Protein AF-0000000066059131 (afdb_homodimer)

Sequence (248 aa):
NLLQFEKMIKKMTGKEPVVSYAFYGCYCGSGGQGKPKDATDRCCFVHDCCYGKVTGCDPKMDVYSFSEENGDIVCGGDDPCKKEICECDRAAAICFRDNLNTYNDKKYWAFGAKNCPQEESEACNLLQFEKMIKKMTGKEPVVSYAFYGCYCGSGGQGKPKDATDRCCFVHDCCYGKVTGCDPKMDVYSFSEENGDIVCGGDDPCKKEICECDRAAAICFRDNLNTYNDKKYWAFGAKNCPQEESEAC

InterPro domains:
  IPR001211 Phospholipase A2 [PR00389] (2-12)
  IPR001211 Phospholipase A2 [PR00389] (17-35)
  IPR001211 Phospholipase A2 [PR00389] (36-54)
  IPR001211 Phospholipase A2 [PR00389] (63-77)
  IPR001211 Phospholipase A2 [PR00389] (81-97)
  IPR001211 Phospholipase A2 [PTHR11716] (1-121)
  IPR016090 Phospholipase A2-like, central domain [PF00068] (2-106)
  IPR016090 Phospholipase A2-like, central domain [SM00085] (1-117)
  IPR016090 Phospholipase A2-like, central domain [cd00125] (1-116)
  IPR033112 Phospholipase A2, aspartic acid active site [PS00119] (85-95)
  IPR033113 Phospholipase A2, histidine active site [PS00118] (43-50)
  IPR036444 Phospholipase A2 domain superfamily [G3DSA:1.20.90.10] (1-124)
  IPR036444 Phospholipase A2 domain superfamily [SSF48619] (1-118)

pLDDT: mean 94.13, std 4.21, range [79.69, 98.75]

Foldseek 3Di:
DVVVLQVLLCLLAVDRCCQQFCQFAQQTNPHAFADQDDQLSVLRNQLVVLQVVQPDDHLVPDDFDWDDDPSAIGGDDDDPSRSSSVVSSRSSSNSCNVCVVVRDCVDTGNVDNVNGDRVRGDDD/DVVVLQVLLCLLAVDRCCQQFCQFAQQTNPHAFADQDDQLSVLRNQLVVLQVPQPDDHLVPDDFDWDDDPSAIGGDDDDPSRSSSVVSSRSSSNSCNVCVVVRDCVDTGNVDNVNGDRVRGDDD

Secondary structure (DSSP, 8-state):
-HHHHHHHHHHHH-S-HHHHHTTBTTTSTT---S---SHHHHHHHHHHHHHHH--SS-TTT---EEEEETTEEEEE-S-HHHHHHHHHHHHHHHHHHHTGGG--HHHHBT--GGGS-GGGPPP-/-HHHHHHHHHHHH-S-HHHHHTTBTTTSTT---S---SHHHHHHHHHHHHHHH--SS-TTT---EEEEETTEEEEE-S-HHHHHHHHHHHHHHHHHHHTGGG--HHHHBT--GGGS-GGGPPP-

Solvent-accessible surface area (backbone atoms only — not comparable to full-atom values):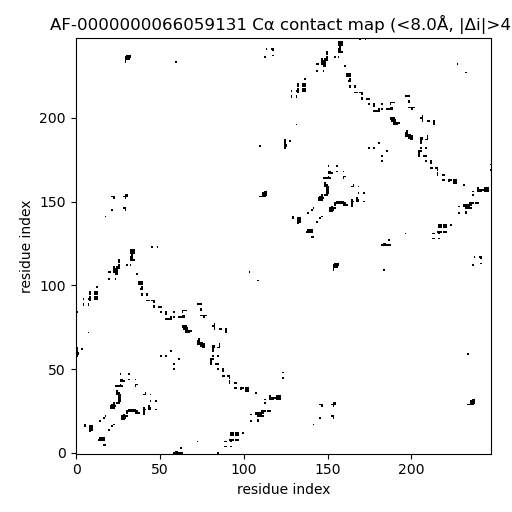 12999 Å² total; per-residue (Å²): 40,61,69,57,42,38,53,46,29,26,71,56,55,70,47,61,42,63,83,65,37,36,28,16,34,21,20,18,55,34,33,57,33,10,54,61,72,48,72,47,18,38,31,29,43,54,32,51,42,45,51,69,67,56,59,97,58,52,62,66,70,43,76,54,45,66,49,78,56,96,91,34,81,41,67,33,78,89,50,66,48,39,30,50,41,38,48,36,42,51,52,31,19,51,44,44,38,76,29,56,88,71,58,51,60,90,72,26,44,70,44,33,38,76,74,22,50,64,91,56,40,70,82,120,42,62,68,58,42,38,53,46,28,26,70,55,55,68,47,60,42,64,81,64,36,36,28,17,35,20,22,18,55,35,34,58,32,10,56,62,70,48,71,50,17,36,32,30,42,54,33,51,42,45,51,67,67,54,61,96,56,52,64,67,70,42,79,55,43,66,47,77,55,97,91,35,81,43,69,34,78,88,49,68,50,40,29,50,41,38,47,34,44,50,50,31,19,50,42,43,38,76,30,57,88,72,59,51,60,89,73,26,44,69,43,33,40,75,76,22,49,63,92,55,40,70,82,120

Organism: Gloydius halys (NCBI:txid8714)

Nearest PDB structures (foldseek):
  1m8s-assembly1_A  TM=9.670E-01  e=1.234E-20  Gloydius halys
  1psj-assembly1_A  TM=9.654E-01  e=9.131E-20  Gloydius halys
  4hg9-assembly2_C  TM=9.871E-01  e=3.264E-19  Gloydius halys
  1vap-assembly2_B  TM=9.818E-01  e=1.317E-18  Agkistrodon piscivorus piscivorus
  1ijl-assembly2_A  TM=9.608E-01  e=3.086E-17  Deinagkistrodon acutus

Radius of gyration: 18.38 Å; Cα contacts (8 Å, |Δi|>4): 453; chains: 2; bounding box: 39×53×48 Å

Structure (mmCIF, N/CA/C/O backbone):
data_AF-0000000066059131-model_v1
#
loop_
_entity.id
_entity.type
_entity.pdbx_description
1 polymer 'Acidic phospholipase A2 BA2'
#
loop_
_atom_site.group_PDB
_atom_site.id
_atom_site.type_symbol
_atom_site.label_atom_id
_atom_site.label_alt_id
_atom_site.label_comp_id
_atom_site.label_asym_id
_atom_site.label_entity_id
_atom_site.label_seq_id
_atom_site.pdbx_PDB_ins_code
_atom_site.Cartn_x
_atom_site.Cartn_y
_atom_site.Cartn_z
_atom_site.occupancy
_atom_site.B_iso_or_equiv
_atom_site.auth_seq_id
_atom_site.auth_comp_id
_atom_site.auth_asym_id
_atom_site.auth_atom_id
_atom_site.pdbx_PDB_model_num
ATOM 1 N N . ASN A 1 1 ? 7.355 9.898 10.016 1 79.81 1 ASN A N 1
ATOM 2 C CA . ASN A 1 1 ? 7.551 8.867 9 1 79.81 1 ASN A CA 1
ATOM 3 C C . ASN A 1 1 ? 6.355 7.922 8.922 1 79.81 1 ASN A C 1
ATOM 5 O O . ASN A 1 1 ? 5.402 8.062 9.688 1 79.81 1 ASN A O 1
ATOM 9 N N . LEU A 1 2 ? 6.441 6.902 8.039 1 80.62 2 LEU A N 1
ATOM 10 C CA . LEU A 1 2 ? 5.312 6.016 7.773 1 80.62 2 LEU A CA 1
ATOM 11 C C . LEU A 1 2 ? 4.961 5.199 9.008 1 80.62 2 LEU A C 1
ATOM 13 O O . LEU A 1 2 ? 3.785 4.961 9.289 1 80.62 2 LEU A O 1
ATOM 17 N N . LEU A 1 3 ? 5.977 4.809 9.828 1 86.12 3 LEU A N 1
ATOM 18 C CA . LEU A 1 3 ? 5.73 4.031 11.039 1 86.12 3 LEU A CA 1
ATOM 19 C C . LEU A 1 3 ? 5.02 4.871 12.094 1 86.12 3 LEU A C 1
ATOM 21 O O . LEU A 1 3 ? 4.117 4.383 12.781 1 86.12 3 LEU A O 1
ATOM 25 N N . GLN A 1 4 ? 5.473 6.062 12.242 1 94.94 4 GLN A N 1
ATOM 26 C CA . GLN A 1 4 ? 4.816 6.953 13.188 1 94.94 4 GLN A CA 1
ATOM 27 C C . GLN A 1 4 ? 3.385 7.262 12.758 1 94.94 4 GLN A C 1
ATOM 29 O O . GLN A 1 4 ? 2.475 7.297 13.586 1 94.94 4 GLN A O 1
ATOM 34 N N . PHE A 1 5 ? 3.201 7.43 11.492 1 96.19 5 PHE A N 1
ATOM 35 C CA . PHE A 1 5 ? 1.859 7.645 10.961 1 96.19 5 PHE A CA 1
ATOM 36 C C . PHE A 1 5 ? 0.965 6.445 11.258 1 96.19 5 PHE A C 1
ATOM 38 O O . PHE A 1 5 ? -0.195 6.613 11.641 1 96.19 5 PHE A O 1
ATOM 45 N N . GLU A 1 6 ? 1.482 5.312 11.117 1 94.56 6 GLU A N 1
ATOM 46 C CA . GLU A 1 6 ? 0.748 4.09 11.438 1 94.56 6 GLU A CA 1
ATOM 47 C C . GLU A 1 6 ? 0.28 4.094 12.891 1 94.56 6 GLU A C 1
ATOM 49 O O . GLU A 1 6 ? -0.863 3.738 13.188 1 94.56 6 GLU A O 1
ATOM 54 N N . LYS A 1 7 ? 1.17 4.441 13.789 1 95.06 7 LYS A N 1
ATOM 55 C CA . LYS A 1 7 ? 0.834 4.5 15.211 1 95.06 7 LYS A CA 1
ATOM 56 C C . LYS A 1 7 ? -0.293 5.496 15.469 1 95.06 7 LYS A C 1
ATOM 58 O O . LYS A 1 7 ? -1.203 5.223 16.25 1 95.06 7 LYS A O 1
ATOM 63 N N . MET A 1 8 ? -0.232 6.602 14.812 1 97.5 8 MET A N 1
ATOM 64 C CA . MET A 1 8 ? -1.26 7.625 14.984 1 97.5 8 MET A CA 1
ATOM 65 C C . MET A 1 8 ? -2.619 7.113 14.523 1 97.5 8 MET A C 1
ATOM 67 O O . MET A 1 8 ? -3.627 7.309 15.203 1 97.5 8 MET A O 1
ATOM 71 N N . ILE A 1 9 ? -2.611 6.508 13.359 1 97.88 9 ILE A N 1
ATOM 72 C CA . ILE A 1 9 ? -3.855 5.984 12.805 1 97.88 9 ILE A CA 1
ATOM 73 C C . ILE A 1 9 ? -4.453 4.957 13.766 1 97.88 9 ILE A C 1
ATOM 75 O O . ILE A 1 9 ? -5.648 4.996 14.062 1 97.88 9 ILE A O 1
ATOM 79 N N . LYS A 1 10 ? -3.617 4.055 14.25 1 96.44 10 LYS A N 1
ATOM 80 C CA . LYS A 1 10 ? -4.094 3.018 15.164 1 96.44 10 LYS A CA 1
ATOM 81 C C . LYS A 1 10 ? -4.672 3.625 16.438 1 96.44 10 LYS A C 1
ATOM 83 O O . LYS A 1 10 ? -5.715 3.184 16.922 1 96.44 10 LYS A O 1
ATOM 88 N N . LYS A 1 11 ? -4.039 4.547 16.938 1 96.31 11 LYS A N 1
ATOM 89 C CA . LYS A 1 11 ? -4.492 5.211 18.156 1 96.31 11 LYS A CA 1
ATOM 90 C C . LYS A 1 11 ? -5.848 5.883 17.938 1 96.31 11 LYS A C 1
ATOM 92 O O . LYS A 1 11 ? -6.734 5.777 18.797 1 96.31 11 LYS A O 1
ATOM 97 N N . MET A 1 12 ? -6.004 6.566 16.828 1 97.5 12 MET A N 1
ATOM 98 C CA . MET A 1 12 ? -7.195 7.383 16.625 1 97.5 12 MET A CA 1
ATOM 99 C C . MET A 1 12 ? -8.367 6.52 16.172 1 97.5 12 MET A C 1
ATOM 101 O O . MET A 1 12 ? -9.523 6.809 16.5 1 97.5 12 MET A O 1
ATOM 105 N N . THR A 1 13 ? -8.094 5.457 15.484 1 97.62 13 THR A N 1
ATOM 106 C CA . THR A 1 13 ? -9.188 4.754 14.812 1 97.62 13 THR A CA 1
ATOM 107 C C . THR A 1 13 ? -9.406 3.379 15.438 1 97.62 13 THR A C 1
ATOM 109 O O . THR A 1 13 ? -10.477 2.781 15.266 1 97.62 13 THR A O 1
ATOM 112 N N . GLY A 1 14 ? -8.32 2.777 16 1 96.06 14 GLY A N 1
ATOM 113 C CA . GLY A 1 14 ? -8.375 1.405 16.484 1 96.06 14 GLY A CA 1
ATOM 114 C C . GLY A 1 14 ? -8.219 0.382 15.375 1 96.06 14 GLY A C 1
ATOM 115 O O . GLY A 1 14 ? -8.219 -0.824 15.625 1 96.06 14 GLY A O 1
ATOM 116 N N . LYS A 1 15 ? -8.078 0.828 14.141 1 95.56 15 LYS A N 1
ATOM 117 C CA . LYS A 1 15 ? -7.93 -0.069 13 1 95.56 15 LYS A CA 1
ATOM 118 C C . LYS A 1 15 ? -6.461 -0.395 12.742 1 95.56 15 LYS A C 1
ATOM 120 O O . LYS A 1 15 ? -5.57 0.343 13.172 1 95.56 15 LYS A O 1
ATOM 125 N N . GLU A 1 16 ? -6.23 -1.577 12.125 1 93.19 16 GLU A N 1
ATOM 126 C CA . GLU A 1 16 ? -4.895 -1.854 11.602 1 93.19 16 GLU A CA 1
ATOM 127 C C . GLU A 1 16 ? -4.609 -1.022 10.352 1 93.19 16 GLU A C 1
ATOM 129 O O . GLU A 1 16 ? -5.203 -1.252 9.297 1 93.19 16 GLU A O 1
ATOM 134 N N . PRO A 1 17 ? -3.654 -0.103 10.406 1 94 17 PRO A N 1
ATOM 135 C CA . PRO A 1 17 ? -3.51 0.918 9.367 1 94 17 PRO A CA 1
ATOM 136 C C . PRO A 1 17 ? -3.15 0.327 8 1 94 17 PRO A C 1
ATOM 138 O O . PRO A 1 17 ? -3.752 0.69 6.992 1 94 17 PRO A O 1
ATOM 141 N N . VAL A 1 18 ? -2.242 -0.559 8.016 1 89.12 18 VAL A N 1
ATOM 142 C CA . VAL A 1 18 ? -1.779 -1.116 6.75 1 89.12 18 VAL A CA 1
ATOM 143 C C . VAL A 1 18 ? -2.918 -1.881 6.078 1 89.12 18 VAL A C 1
ATOM 145 O O . VAL A 1 18 ? -3.225 -1.644 4.906 1 89.12 18 VAL A O 1
ATOM 148 N N . VAL A 1 19 ? -3.586 -2.705 6.801 1 87.19 19 VAL A N 1
ATOM 149 C CA . VAL A 1 19 ? -4.668 -3.521 6.262 1 87.19 19 VAL A CA 1
ATOM 150 C C . VAL A 1 19 ? -5.816 -2.625 5.805 1 87.19 19 VAL A C 1
ATOM 152 O O . VAL A 1 19 ? -6.387 -2.834 4.73 1 87.19 19 VAL A O 1
ATOM 155 N N . SER A 1 20 ? -6.082 -1.632 6.523 1 93.12 20 SER A N 1
ATOM 156 C CA . SER A 1 20 ? -7.301 -0.864 6.301 1 93.12 20 SER A CA 1
ATOM 157 C C . SER A 1 20 ? -7.086 0.226 5.258 1 93.12 20 SER A C 1
ATOM 159 O O . SER A 1 20 ? -8 0.557 4.5 1 93.12 20 SER A O 1
ATOM 161 N N . TYR A 1 21 ? -5.852 0.742 5.184 1 94.19 21 TYR A N 1
ATOM 162 C CA . TYR A 1 21 ? -5.777 2.006 4.461 1 94.19 21 TYR A CA 1
ATOM 163 C C . TYR A 1 21 ? -4.688 1.966 3.398 1 94.19 21 TYR A C 1
ATOM 165 O O . TYR A 1 21 ? -4.645 2.822 2.512 1 94.19 21 TYR A O 1
ATOM 173 N N . ALA A 1 22 ? -3.787 1.038 3.434 1 90.5 22 ALA A N 1
ATOM 174 C CA . ALA A 1 22 ? -2.643 1.045 2.527 1 90.5 22 ALA A CA 1
ATOM 175 C C . ALA A 1 22 ? -3.078 0.761 1.093 1 90.5 22 ALA A C 1
ATOM 177 O O . ALA A 1 22 ? -2.352 1.07 0.144 1 90.5 22 ALA A O 1
ATOM 178 N N . PHE A 1 23 ? -4.223 0.149 0.88 1 89.94 23 PHE A N 1
ATOM 179 C CA . PHE A 1 23 ? -4.703 -0.249 -0.438 1 89.94 23 PHE A CA 1
ATOM 180 C C . PHE A 1 23 ? -6.145 0.194 -0.645 1 89.94 23 PHE A C 1
ATOM 182 O O . PHE A 1 23 ? -6.941 -0.528 -1.249 1 89.94 23 PHE A O 1
ATOM 189 N N . TYR A 1 24 ? -6.445 1.282 -0.117 1 94.31 24 TYR A N 1
ATOM 190 C CA . TYR A 1 24 ? -7.828 1.746 -0.116 1 94.31 24 TYR A CA 1
ATOM 191 C C . TYR A 1 24 ? -8.023 2.869 -1.126 1 94.31 24 TYR A C 1
ATOM 193 O O . TYR A 1 24 ? -7.32 3.881 -1.086 1 94.31 24 TYR A O 1
ATOM 201 N N . GLY A 1 25 ? -8.977 2.721 -2.01 1 95.38 25 GLY A N 1
ATOM 202 C CA . GLY A 1 25 ? -9.367 3.781 -2.926 1 95.38 25 GLY A CA 1
ATOM 203 C C . GLY A 1 25 ? -8.25 4.191 -3.871 1 95.38 25 GLY A C 1
ATOM 204 O O . GLY A 1 25 ? -7.422 3.365 -4.254 1 95.38 25 GLY A O 1
ATOM 205 N N . CYS A 1 26 ? -8.289 5.43 -4.312 1 95.12 26 CYS A N 1
ATOM 206 C CA . CYS A 1 26 ? -7.395 5.945 -5.348 1 95.12 26 CYS A CA 1
ATOM 207 C C . CYS A 1 26 ? -6.23 6.707 -4.73 1 95.12 26 CYS A C 1
ATOM 209 O O . CYS A 1 26 ? -5.195 6.898 -5.375 1 95.12 26 CYS A O 1
ATOM 211 N N . TYR A 1 27 ? -6.441 7.012 -3.475 1 95.19 27 TYR A N 1
ATOM 212 C CA . TYR A 1 27 ? -5.41 7.906 -2.971 1 95.19 27 TYR A CA 1
ATOM 213 C C . TYR A 1 27 ? -4.703 7.301 -1.766 1 95.19 27 TYR A C 1
ATOM 215 O O . TYR A 1 27 ? -3.584 7.699 -1.429 1 95.19 27 TYR A O 1
ATOM 223 N N . CYS A 1 28 ? -5.312 6.434 -1.004 1 95.25 28 CYS A N 1
ATOM 224 C CA . CYS A 1 28 ? -4.637 5.84 0.144 1 95.25 28 CYS A CA 1
ATOM 225 C C . CYS A 1 28 ? -3.5 4.926 -0.303 1 95.25 28 CYS A C 1
ATOM 227 O O . CYS A 1 28 ? -3.555 4.348 -1.389 1 95.25 28 CYS A O 1
ATOM 229 N N . GLY A 1 29 ? -2.479 4.875 0.52 1 89.81 29 GLY A N 1
ATOM 230 C CA . GLY A 1 29 ? -1.319 4.074 0.164 1 89.81 29 GLY A CA 1
ATOM 231 C C . GLY A 1 29 ? -0.463 4.707 -0.916 1 89.81 29 GLY A C 1
ATOM 232 O O . GLY A 1 29 ? -0.089 5.879 -0.811 1 89.81 29 GLY A O 1
ATOM 233 N N . SER A 1 30 ? -0.088 3.922 -1.968 1 85.25 30 SER A N 1
ATOM 234 C CA . SER A 1 30 ? 0.792 4.41 -3.023 1 85.25 30 SER A CA 1
ATOM 235 C C . SER A 1 30 ? -0.006 5.047 -4.156 1 85.25 30 SER A C 1
ATOM 237 O O . SER A 1 30 ? 0.548 5.359 -5.215 1 85.25 30 SER A O 1
ATOM 239 N N . GLY A 1 31 ? -1.283 5.113 -3.916 1 87.31 31 GLY A N 1
ATOM 240 C CA . GLY A 1 31 ? -2.076 5.773 -4.941 1 87.31 31 GLY A CA 1
ATOM 241 C C . GLY A 1 31 ? -1.714 7.234 -5.125 1 87.31 31 GLY A C 1
ATOM 242 O O . GLY A 1 31 ? -0.546 7.609 -5.004 1 87.31 31 GLY A O 1
ATOM 243 N N . GLY A 1 32 ? -2.689 8 -5.551 1 90.56 32 GLY A N 1
ATOM 244 C CA . GLY A 1 32 ? -2.41 9.414 -5.719 1 90.56 32 GLY A CA 1
ATOM 245 C C . GLY A 1 32 ? -2.875 9.961 -7.055 1 90.56 32 GLY A C 1
ATOM 246 O O . GLY A 1 32 ? -2.393 11 -7.512 1 90.56 32 GLY A O 1
ATOM 247 N N . GLN A 1 33 ? -3.785 9.242 -7.602 1 91.56 33 GLN A N 1
ATOM 248 C CA . GLN A 1 33 ? -4.371 9.719 -8.852 1 91.56 33 GLN A CA 1
ATOM 249 C C . GLN A 1 33 ? -5.848 9.344 -8.945 1 91.56 33 GLN A C 1
ATOM 251 O O . GLN A 1 33 ? -6.336 8.531 -8.156 1 91.56 33 GLN A O 1
ATOM 256 N N . GLY A 1 34 ? -6.559 10.023 -9.891 1 94.12 34 GLY A N 1
ATOM 257 C CA . GLY A 1 34 ? -7.996 9.812 -9.992 1 94.12 34 GLY A CA 1
ATOM 258 C C . GLY A 1 34 ? -8.797 10.734 -9.086 1 94.12 34 GLY A C 1
ATOM 259 O O . GLY A 1 34 ? -8.359 11.852 -8.789 1 94.12 34 GLY A O 1
ATOM 260 N N . LYS A 1 35 ? -10.055 10.234 -8.781 1 96.31 35 LYS A N 1
ATOM 261 C CA . LYS A 1 35 ? -10.914 10.953 -7.84 1 96.31 35 LYS A CA 1
ATOM 262 C C . LYS A 1 35 ? -11.086 10.172 -6.547 1 96.31 35 LYS A C 1
ATOM 264 O O . LYS A 1 35 ? -11.266 8.953 -6.574 1 96.31 35 LYS A O 1
ATOM 269 N N . PRO A 1 36 ? -10.961 10.93 -5.445 1 97.38 36 PRO A N 1
ATOM 270 C CA . PRO A 1 36 ? -11.289 10.211 -4.211 1 97.38 36 PRO A CA 1
ATOM 271 C C . PRO A 1 36 ? -12.633 9.5 -4.277 1 97.38 36 PRO A C 1
ATOM 273 O O . PRO A 1 36 ? -13.609 10.062 -4.793 1 97.38 36 PRO A O 1
ATOM 276 N N . LYS A 1 37 ? -12.688 8.375 -3.686 1 97.69 37 LYS A N 1
ATOM 277 C CA . LYS A 1 37 ? -13.852 7.527 -3.934 1 97.69 37 LYS A CA 1
ATOM 278 C C . LYS A 1 37 ? -14.891 7.684 -2.822 1 97.69 37 LYS A C 1
ATOM 280 O O . LYS A 1 37 ? -16.062 7.391 -3.021 1 97.69 37 LYS A O 1
ATOM 285 N N . ASP A 1 38 ? -14.523 8.039 -1.664 1 98.19 38 ASP A N 1
ATOM 286 C CA . ASP A 1 38 ? -15.391 8.328 -0.527 1 98.19 38 ASP A CA 1
ATOM 287 C C . ASP A 1 38 ? -14.688 9.234 0.48 1 98.19 38 ASP A C 1
ATOM 289 O O . ASP A 1 38 ? -13.633 9.805 0.187 1 98.19 38 ASP A O 1
ATOM 293 N N . ALA A 1 39 ? -15.25 9.398 1.627 1 98.5 39 ALA A N 1
ATOM 294 C CA . ALA A 1 39 ? -14.719 10.328 2.613 1 98.5 39 ALA A CA 1
ATOM 295 C C . ALA A 1 39 ? -13.359 9.867 3.125 1 98.5 39 ALA A C 1
ATOM 297 O O . ALA A 1 39 ? -12.461 10.688 3.348 1 98.5 39 ALA A O 1
ATOM 298 N N . THR A 1 40 ? -13.188 8.562 3.312 1 98.5 40 THR A N 1
ATOM 299 C CA . THR A 1 40 ? -11.906 8.008 3.754 1 98.5 40 THR A CA 1
ATOM 300 C C . THR A 1 40 ? -10.828 8.242 2.705 1 98.5 40 THR A C 1
ATOM 302 O O . THR A 1 40 ? -9.727 8.703 3.031 1 98.5 40 THR A O 1
ATOM 305 N N . ASP A 1 41 ? -11.125 7.98 1.477 1 98.12 41 ASP A N 1
ATOM 306 C CA . ASP A 1 41 ? -10.18 8.219 0.385 1 98.12 41 ASP A CA 1
ATOM 307 C C . ASP A 1 41 ? -9.844 9.703 0.269 1 98.12 41 ASP A C 1
ATOM 309 O O . ASP A 1 41 ? -8.711 10.062 -0.075 1 98.12 41 ASP A O 1
ATOM 313 N N . ARG A 1 42 ? -10.805 10.531 0.563 1 98.5 42 ARG A N 1
ATOM 314 C CA . ARG A 1 42 ? -10.555 11.969 0.538 1 98.5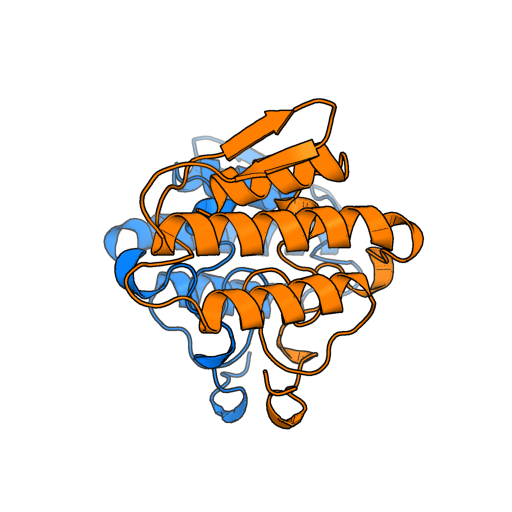 42 ARG A CA 1
ATOM 315 C C . ARG A 1 42 ? -9.57 12.375 1.634 1 98.5 42 ARG A C 1
ATOM 317 O O . ARG A 1 42 ? -8.773 13.289 1.448 1 98.5 42 ARG A O 1
ATOM 324 N N . CYS A 1 43 ? -9.602 11.68 2.799 1 98.69 43 CYS A N 1
ATOM 325 C CA . CYS A 1 43 ? -8.594 11.93 3.826 1 98.69 43 CYS A CA 1
ATOM 326 C C . CYS A 1 43 ? -7.191 11.727 3.273 1 98.69 43 CYS A C 1
ATOM 328 O O . CYS A 1 43 ? -6.289 12.516 3.549 1 98.69 43 CYS A O 1
ATOM 330 N N . CYS A 1 44 ? -7.027 10.688 2.5 1 97.38 44 CYS A N 1
ATOM 331 C CA . CYS A 1 44 ? -5.719 10.391 1.933 1 97.38 44 CYS A CA 1
ATOM 332 C C . CYS A 1 44 ? -5.324 11.43 0.889 1 97.38 44 CYS A C 1
ATOM 334 O O . CYS A 1 44 ? -4.156 11.805 0.794 1 97.38 44 CYS A O 1
ATOM 336 N N . PHE A 1 45 ? -6.32 11.852 0.087 1 97.75 45 PHE A N 1
ATOM 337 C CA . PHE A 1 45 ? -6.051 12.906 -0.88 1 97.75 45 PHE A CA 1
ATOM 338 C C . PHE A 1 45 ? -5.523 14.156 -0.184 1 97.75 45 PHE A C 1
ATOM 340 O O . PHE A 1 45 ? -4.492 14.703 -0.578 1 97.75 45 PHE A O 1
ATOM 347 N N . VAL A 1 46 ? -6.258 14.578 0.776 1 98.44 46 VAL A N 1
ATOM 348 C CA . VAL A 1 46 ? -5.867 15.781 1.505 1 98.44 46 VAL A CA 1
ATOM 349 C C . VAL A 1 46 ? -4.496 15.578 2.145 1 98.44 46 VAL A C 1
ATOM 351 O O . VAL A 1 46 ? -3.672 16.5 2.16 1 98.44 46 VAL A O 1
ATOM 354 N N . HIS A 1 47 ? -4.199 14.383 2.67 1 97.75 47 HIS A N 1
ATOM 355 C CA . HIS A 1 47 ? -2.908 14.055 3.262 1 97.75 47 HIS A CA 1
ATOM 356 C C . HIS A 1 47 ? -1.788 14.164 2.232 1 97.75 47 HIS A C 1
ATOM 358 O O . HIS A 1 47 ? -0.736 14.742 2.512 1 97.75 47 HIS A O 1
ATOM 364 N N . ASP A 1 48 ? -2.07 13.641 1.061 1 95.12 48 ASP A N 1
ATOM 365 C CA . ASP A 1 48 ? -1.102 13.742 -0.027 1 95.12 48 ASP A CA 1
ATOM 366 C C . ASP A 1 48 ? -0.789 15.203 -0.346 1 95.12 48 ASP A C 1
ATOM 368 O O . ASP A 1 48 ? 0.374 15.562 -0.54 1 95.12 48 ASP A O 1
ATOM 372 N N . CYS A 1 49 ? -1.819 16 -0.43 1 97.06 49 CYS A N 1
ATOM 373 C CA . CYS A 1 49 ? -1.636 17.422 -0.711 1 97.06 49 CYS A CA 1
ATOM 374 C C . CYS A 1 49 ? -0.816 18.094 0.384 1 97.06 49 CYS A C 1
ATOM 376 O O . CYS A 1 49 ? 0.037 18.938 0.099 1 97.06 49 CYS A O 1
ATOM 378 N N . CYS A 1 50 ? -1.096 17.734 1.574 1 97.56 50 CYS A N 1
ATOM 379 C CA . CYS A 1 50 ? -0.345 18.266 2.699 1 97.56 50 CYS A CA 1
ATOM 380 C C . CYS A 1 50 ? 1.131 17.906 2.6 1 97.56 50 CYS A C 1
ATOM 382 O O . CYS A 1 50 ? 1.999 18.766 2.742 1 97.56 50 CYS A O 1
ATOM 384 N N . TYR A 1 51 ? 1.429 16.656 2.354 1 95.12 51 TYR A N 1
ATOM 385 C CA . TYR A 1 51 ? 2.805 16.203 2.166 1 95.12 51 TYR A CA 1
ATOM 386 C C . TYR A 1 51 ? 3.475 16.969 1.026 1 95.12 51 TYR A C 1
ATOM 388 O O . TYR A 1 51 ? 4.668 17.266 1.087 1 95.12 51 TYR A O 1
ATOM 396 N N . GLY A 1 52 ? 2.717 17.266 0.019 1 93.44 52 GLY A N 1
ATOM 397 C CA . GLY A 1 52 ? 3.232 17.984 -1.142 1 93.44 52 GLY A CA 1
ATOM 398 C C . GLY A 1 52 ? 3.676 19.391 -0.828 1 93.44 52 GLY A C 1
ATOM 399 O O . GLY A 1 52 ? 4.473 19.984 -1.564 1 93.44 52 GLY A O 1
ATOM 400 N N . LYS A 1 53 ? 3.182 19.922 0.237 1 95.62 53 LYS A N 1
ATOM 401 C CA . LYS A 1 53 ? 3.486 21.312 0.595 1 95.62 53 LYS A CA 1
ATOM 402 C C . LYS A 1 53 ? 4.691 21.375 1.527 1 95.62 53 LYS A C 1
ATOM 404 O O . LYS A 1 53 ? 5.227 22.469 1.772 1 95.62 53 LYS A O 1
ATOM 409 N N . VAL A 1 54 ? 5.016 20.234 2.066 1 94.88 54 VAL A N 1
ATOM 410 C CA . VAL A 1 54 ? 6.152 20.188 2.982 1 94.88 54 VAL A CA 1
ATOM 411 C C . VAL A 1 54 ? 7.449 20.391 2.207 1 94.88 54 VAL A C 1
ATOM 413 O O . VAL A 1 54 ? 7.684 19.75 1.186 1 94.88 54 VAL A O 1
ATOM 416 N N . THR A 1 55 ? 8.211 21.375 2.627 1 92.69 55 THR A N 1
ATOM 417 C CA . THR A 1 55 ? 9.492 21.672 2 1 92.69 55 THR A CA 1
ATOM 418 C C . THR A 1 55 ? 10.625 21.562 3.016 1 92.69 55 THR A C 1
ATOM 420 O O . THR A 1 55 ? 10.43 21.828 4.203 1 92.69 55 THR A O 1
ATOM 423 N N . GLY A 1 56 ? 11.859 21.156 2.59 1 93 56 GLY A N 1
ATOM 424 C CA . GLY A 1 56 ? 13.039 21.188 3.447 1 93 56 GLY A CA 1
ATOM 425 C C . GLY A 1 56 ? 13.297 19.859 4.141 1 93 56 GLY A C 1
ATOM 426 O O . GLY A 1 56 ? 14.32 19.688 4.809 1 93 56 GLY A O 1
ATOM 427 N N . CYS A 1 57 ? 12.352 18.984 4.113 1 93.94 57 CYS A N 1
ATOM 428 C CA . CYS A 1 57 ? 12.484 17.656 4.684 1 93.94 57 CYS A CA 1
ATOM 429 C C . CYS A 1 57 ? 11.672 16.641 3.883 1 93.94 57 CYS A C 1
ATOM 431 O O . CYS A 1 57 ? 10.93 17 2.977 1 93.94 57 CYS A O 1
ATOM 433 N N . ASP A 1 58 ? 11.844 15.359 4.133 1 91.06 58 ASP A N 1
ATOM 434 C CA . ASP A 1 58 ? 11.148 14.273 3.441 1 91.06 58 ASP A CA 1
ATOM 435 C C . ASP A 1 58 ? 9.969 13.758 4.27 1 91.06 58 ASP A C 1
ATOM 437 O O . ASP A 1 58 ? 10.172 13.062 5.27 1 91.06 58 ASP A O 1
ATOM 441 N N . PRO A 1 59 ? 8.805 13.977 3.857 1 92.19 59 PRO A N 1
ATOM 442 C CA . PRO A 1 59 ? 7.652 13.641 4.695 1 92.19 59 PRO A CA 1
ATOM 443 C C . PRO A 1 59 ? 7.453 12.133 4.844 1 92.19 59 PRO A C 1
ATOM 445 O O . PRO A 1 59 ? 6.742 11.688 5.75 1 92.19 59 PRO A O 1
ATOM 448 N N . LYS A 1 60 ? 8.039 11.406 4.043 1 85.56 60 LYS A N 1
ATOM 449 C CA . LYS A 1 60 ? 7.812 9.961 4.098 1 85.56 60 LYS A CA 1
ATOM 450 C C . LYS A 1 60 ? 8.898 9.266 4.914 1 85.56 60 LYS A C 1
ATOM 452 O O . LYS A 1 60 ? 8.719 8.125 5.344 1 85.56 60 LYS A O 1
ATOM 457 N N . MET A 1 61 ? 10 9.953 5.16 1 85.56 61 MET A N 1
ATOM 458 C CA . MET A 1 61 ? 11.133 9.258 5.75 1 85.56 61 MET A CA 1
ATOM 459 C C . MET A 1 61 ? 11.57 9.922 7.051 1 85.56 61 MET A C 1
ATOM 461 O O . MET A 1 61 ? 12.156 9.273 7.918 1 85.56 61 MET A O 1
ATOM 465 N N . ASP A 1 62 ? 11.305 11.18 7.164 1 93.25 62 ASP A N 1
ATOM 466 C CA . ASP A 1 62 ? 11.82 11.906 8.32 1 93.25 62 ASP A CA 1
ATOM 467 C C . ASP A 1 62 ? 11 11.602 9.57 1 93.25 62 ASP A C 1
ATOM 469 O O . ASP A 1 62 ? 9.766 11.516 9.5 1 93.25 62 ASP A O 1
ATOM 473 N N . VAL A 1 63 ? 11.766 11.422 10.656 1 95.31 63 VAL A N 1
ATOM 474 C CA . VAL A 1 63 ? 11.133 11.148 11.938 1 95.31 63 VAL A CA 1
ATOM 475 C C . VAL A 1 63 ? 10.773 12.469 12.625 1 95.31 63 VAL A C 1
ATOM 477 O O . VAL A 1 63 ? 11.562 13.414 12.609 1 95.31 63 VAL A O 1
ATOM 480 N N . TYR A 1 64 ? 9.594 12.562 13.156 1 97 64 TYR A N 1
ATOM 481 C CA . TYR A 1 64 ? 9.156 13.758 13.859 1 97 64 TYR A CA 1
ATOM 482 C C . TYR A 1 64 ? 8.766 13.43 15.297 1 97 64 TYR A C 1
ATOM 484 O O . TYR A 1 64 ? 8.719 12.258 15.68 1 97 64 TYR A O 1
ATOM 492 N N . SER A 1 65 ? 8.609 14.477 16.094 1 96.31 65 SER A N 1
ATOM 493 C CA . SER A 1 65 ? 8.258 14.328 17.5 1 96.31 65 SER A CA 1
ATOM 494 C C . SER A 1 65 ? 6.766 14.555 17.734 1 96.31 65 SER A C 1
ATOM 496 O O . SER A 1 65 ? 6.195 15.523 17.234 1 96.31 65 SER A O 1
ATOM 498 N N . PHE A 1 66 ? 6.195 13.602 18.438 1 97.25 66 PHE A N 1
ATOM 499 C CA . PHE A 1 66 ? 4.809 13.781 18.844 1 97.25 66 PHE A CA 1
ATOM 500 C C . PHE A 1 66 ? 4.543 13.109 20.188 1 97.25 66 PHE A C 1
ATOM 502 O O . PHE A 1 66 ? 5.352 12.297 20.641 1 97.25 66 PHE A O 1
ATOM 509 N N . SER A 1 67 ? 3.488 13.523 20.828 1 96.31 67 SER A N 1
ATOM 510 C CA . SER A 1 67 ? 3.021 12.93 22.078 1 96.31 67 SER A CA 1
ATOM 511 C C . SER A 1 67 ? 1.506 12.75 22.062 1 96.31 67 SER A C 1
ATOM 513 O O . SER A 1 67 ? 0.821 13.25 21.172 1 96.31 67 SER A O 1
ATOM 515 N N . GLU A 1 68 ? 1.125 11.906 22.953 1 94.19 68 GLU A N 1
ATOM 516 C CA . GLU A 1 68 ? -0.302 11.711 23.188 1 94.19 68 GLU A CA 1
ATOM 517 C C . GLU A 1 68 ? -0.744 12.375 24.484 1 94.19 68 GLU A C 1
ATOM 519 O O . GLU A 1 68 ? -0.187 12.102 25.547 1 94.19 68 GLU A O 1
ATOM 524 N N . GLU A 1 69 ? -1.646 13.266 24.391 1 93.94 69 GLU A N 1
ATOM 525 C CA . GLU A 1 69 ? -2.178 13.977 25.547 1 93.94 69 GLU A CA 1
ATOM 526 C C . GLU A 1 69 ? -3.701 13.906 25.594 1 93.94 69 GLU A C 1
ATOM 528 O O . GLU A 1 69 ? -4.379 14.469 24.734 1 93.94 69 GLU A O 1
ATOM 533 N N . ASN A 1 70 ? -4.281 13.258 26.641 1 93.12 70 ASN A N 1
ATOM 534 C CA . ASN A 1 70 ? -5.723 13.133 26.828 1 93.12 70 ASN A CA 1
ATOM 535 C C . ASN A 1 70 ? -6.41 12.578 25.578 1 93.12 70 ASN A C 1
ATOM 537 O O . ASN A 1 70 ? -7.398 13.141 25.109 1 93.12 70 ASN A O 1
ATOM 541 N N . GLY A 1 71 ? -5.832 11.656 24.891 1 90.12 71 GLY A N 1
ATOM 542 C CA . GLY A 1 71 ? -6.418 10.977 23.75 1 90.12 71 GLY A CA 1
ATOM 543 C C . GLY A 1 71 ? -6.164 11.703 22.438 1 90.12 71 GLY A C 1
ATOM 544 O O . GLY A 1 71 ? -6.59 11.242 21.375 1 90.12 71 GLY A O 1
ATOM 545 N N . ASP A 1 72 ? -5.473 12.766 22.625 1 94.38 72 ASP A N 1
ATOM 546 C CA . ASP A 1 72 ? -5.18 13.539 21.422 1 94.38 72 ASP A CA 1
ATOM 547 C C . ASP A 1 72 ? -3.699 13.453 21.047 1 94.38 72 ASP A C 1
ATOM 549 O O . ASP A 1 72 ? -2.861 13.141 21.906 1 94.38 72 ASP A O 1
ATOM 553 N N . ILE A 1 73 ? -3.43 13.664 19.828 1 97.06 73 ILE A N 1
ATOM 554 C CA . ILE A 1 73 ? -2.061 13.719 19.328 1 97.06 73 ILE A CA 1
ATOM 555 C C . ILE A 1 73 ? -1.565 15.164 19.344 1 97.06 73 ILE A C 1
ATOM 557 O O . ILE A 1 73 ? -2.256 16.062 18.859 1 97.06 73 ILE A O 1
ATOM 561 N N . VAL A 1 74 ? -0.371 15.344 19.891 1 97.69 74 VAL A N 1
ATOM 562 C CA . VAL A 1 74 ? 0.241 16.672 19.906 1 97.69 74 VAL A CA 1
ATOM 563 C C . VAL A 1 74 ? 1.6 16.609 19.203 1 97.69 74 VAL A C 1
ATOM 565 O O . VAL A 1 74 ? 2.471 15.828 19.594 1 97.69 74 VAL A O 1
ATOM 568 N N . CYS A 1 75 ? 1.705 17.391 18.172 1 97.69 75 CYS A N 1
ATOM 569 C CA . CYS A 1 75 ? 2.979 17.453 17.469 1 97.69 75 CYS A CA 1
ATOM 570 C C . CYS A 1 75 ? 3.949 18.391 18.188 1 97.69 75 CYS A C 1
ATOM 572 O O . CYS A 1 75 ? 3.566 19.484 18.625 1 97.69 75 CYS A O 1
ATOM 574 N N . GLY A 1 76 ? 5.191 17.891 18.297 1 95.31 76 GLY A N 1
ATOM 575 C CA . GLY A 1 76 ? 6.199 18.641 19.016 1 95.31 76 GLY A CA 1
ATOM 576 C C . GLY A 1 76 ? 7.492 18.812 18.25 1 95.31 76 GLY A C 1
ATOM 577 O O . GLY A 1 76 ? 7.512 18.656 17.016 1 95.31 76 GLY A O 1
ATOM 578 N N . GLY A 1 77 ? 8.492 19.234 19.016 1 94.25 77 GLY A N 1
ATOM 579 C CA . GLY A 1 77 ? 9.812 19.406 18.438 1 94.25 77 GLY A CA 1
ATOM 580 C C . GLY A 1 77 ? 10.047 20.812 17.922 1 94.25 77 GLY A C 1
ATOM 581 O O . GLY A 1 77 ? 9.109 21.609 17.812 1 94.25 77 GLY A O 1
ATOM 582 N N . ASP A 1 78 ? 11.422 21.125 17.547 1 94.81 78 ASP A N 1
ATOM 583 C CA . ASP A 1 78 ? 11.82 22.469 17.188 1 94.81 78 ASP A CA 1
ATOM 584 C C . ASP A 1 78 ? 12.07 22.594 15.68 1 94.81 78 ASP A C 1
ATOM 586 O O . ASP A 1 78 ? 12.328 23.688 15.172 1 94.81 78 ASP A O 1
ATOM 590 N N . ASP A 1 79 ? 11.977 21.5 14.953 1 96.5 79 ASP A N 1
ATOM 591 C CA . ASP A 1 79 ? 12.156 21.531 13.508 1 96.5 79 ASP A CA 1
ATOM 592 C C . ASP A 1 79 ? 10.828 21.781 12.797 1 96.5 79 ASP A C 1
ATOM 594 O O . ASP A 1 79 ? 9.938 20.938 12.805 1 96.5 79 ASP A O 1
ATOM 598 N N . PRO A 1 80 ? 10.727 22.953 12.195 1 95.75 80 PRO A N 1
ATOM 599 C CA . PRO A 1 80 ? 9.43 23.312 11.633 1 95.75 80 PRO A CA 1
ATOM 600 C C . PRO A 1 80 ? 8.984 22.375 10.516 1 95.75 80 PRO A C 1
ATOM 602 O O . PRO A 1 80 ? 7.793 22.094 10.367 1 95.75 80 PRO A O 1
ATOM 605 N N . CYS A 1 81 ? 9.906 21.969 9.75 1 96.69 81 CYS A N 1
ATOM 606 C CA . CYS A 1 81 ? 9.547 21.062 8.664 1 96.69 81 CYS A CA 1
ATOM 607 C C . CYS A 1 81 ? 9.023 19.734 9.203 1 96.69 81 CYS A C 1
ATOM 609 O O . CYS A 1 81 ? 8 19.234 8.734 1 96.69 81 CYS A O 1
ATOM 611 N N . LYS A 1 82 ? 9.68 19.172 10.164 1 97 82 LYS A N 1
ATOM 612 C CA . LYS A 1 82 ? 9.258 17.906 10.758 1 97 82 LYS A CA 1
ATOM 613 C C . LYS A 1 82 ? 7.926 18.062 11.492 1 97 82 LYS A C 1
ATOM 615 O O . LYS A 1 82 ? 7.09 17.156 11.469 1 97 82 LYS A O 1
ATOM 620 N N . LYS A 1 83 ? 7.809 19.156 12.102 1 97.31 83 LYS A N 1
ATOM 621 C CA . LYS A 1 83 ? 6.531 19.422 12.766 1 97.31 83 LYS A CA 1
ATOM 622 C C . LYS A 1 83 ? 5.391 19.484 11.75 1 97.31 83 LYS A C 1
ATOM 624 O O . LYS A 1 83 ? 4.273 19.047 12.047 1 97.31 83 LYS A O 1
ATOM 629 N N . GLU A 1 84 ? 5.645 20.031 10.586 1 97.56 84 GLU A N 1
ATOM 630 C CA . GLU A 1 84 ? 4.633 20.078 9.531 1 97.56 84 GLU A CA 1
ATOM 631 C C . GLU A 1 84 ? 4.238 18.672 9.078 1 97.56 84 GLU A C 1
ATOM 633 O O . GLU A 1 84 ? 3.061 18.406 8.844 1 97.56 84 GLU A O 1
ATOM 638 N N . ILE A 1 85 ? 5.211 17.797 8.961 1 97.81 85 ILE A N 1
ATOM 639 C CA . ILE A 1 85 ? 4.914 16.406 8.625 1 97.81 85 ILE A CA 1
ATOM 640 C C . ILE A 1 85 ? 3.982 15.82 9.68 1 97.81 85 ILE A C 1
ATOM 642 O O . ILE A 1 85 ? 2.979 15.188 9.344 1 97.81 85 ILE A O 1
ATOM 646 N N . CYS A 1 86 ? 4.355 16.016 10.93 1 98.12 86 CYS A N 1
ATOM 647 C CA . CYS A 1 86 ? 3.561 15.523 12.047 1 98.12 86 CYS A CA 1
ATOM 648 C C . CYS A 1 86 ? 2.125 16.031 11.961 1 98.12 86 CYS A C 1
ATOM 650 O O . CYS A 1 86 ? 1.181 15.258 12.156 1 98.12 86 CYS A O 1
ATOM 652 N N . GLU A 1 87 ? 1.975 17.281 11.656 1 98.12 87 GLU A N 1
ATOM 653 C CA . GLU A 1 87 ? 0.64 17.859 11.586 1 98.12 87 GLU A CA 1
ATOM 654 C C . GLU A 1 87 ? -0.163 17.281 10.43 1 98.12 87 GLU A C 1
ATOM 656 O O . GLU A 1 87 ? -1.378 17.094 10.539 1 98.12 87 GLU A O 1
ATOM 661 N N . CYS A 1 88 ? 0.464 17 9.312 1 98.25 88 CYS A N 1
ATOM 662 C CA . CYS A 1 88 ? -0.209 16.328 8.211 1 98.25 88 CYS A CA 1
ATOM 663 C C . CYS A 1 88 ? -0.728 14.961 8.633 1 98.25 88 CYS A C 1
ATOM 665 O O . CYS A 1 88 ? -1.882 14.617 8.367 1 98.25 88 CYS A O 1
ATOM 667 N N . ASP A 1 89 ? 0.125 14.219 9.32 1 98.06 89 ASP A N 1
ATOM 668 C CA . ASP A 1 89 ? -0.228 12.875 9.758 1 98.06 89 ASP A CA 1
ATOM 669 C C . ASP A 1 89 ? -1.325 12.906 10.82 1 98.06 89 ASP A C 1
ATOM 671 O O . ASP A 1 89 ? -2.262 12.109 10.781 1 98.06 89 ASP A O 1
ATOM 675 N N . ARG A 1 90 ? -1.192 13.82 11.758 1 98.5 90 ARG A N 1
ATOM 676 C CA . ARG A 1 90 ? -2.215 13.992 12.781 1 98.5 90 ARG A CA 1
ATOM 677 C C . ARG A 1 90 ? -3.574 14.289 12.156 1 98.5 90 ARG A C 1
ATOM 679 O O . ARG A 1 90 ? -4.582 13.68 12.531 1 98.5 90 ARG A O 1
ATOM 686 N N . ALA A 1 91 ? -3.574 15.195 11.25 1 98.31 91 ALA A N 1
ATOM 687 C CA . ALA A 1 91 ? -4.824 15.578 10.602 1 98.31 91 ALA A CA 1
ATOM 688 C C . ALA A 1 91 ? -5.441 14.391 9.867 1 98.31 91 ALA A C 1
ATOM 690 O O . ALA A 1 91 ? -6.66 14.195 9.906 1 98.31 91 ALA A O 1
ATOM 691 N N . ALA A 1 92 ? -4.633 13.688 9.148 1 98.5 92 ALA A N 1
ATOM 692 C CA . ALA A 1 92 ? -5.133 12.516 8.43 1 98.5 92 ALA A CA 1
ATOM 693 C C . ALA A 1 92 ? -5.691 11.477 9.391 1 98.5 92 ALA A C 1
ATOM 695 O O . ALA A 1 92 ? -6.754 10.898 9.148 1 98.5 92 ALA A O 1
ATOM 696 N N . ALA A 1 93 ? -5 11.203 10.5 1 98.44 93 ALA A N 1
ATOM 697 C CA . ALA A 1 93 ? -5.465 10.227 11.484 1 98.44 93 ALA A CA 1
ATOM 698 C C . ALA A 1 93 ? -6.816 10.633 12.062 1 98.44 93 ALA A C 1
ATOM 700 O O . ALA A 1 93 ? -7.707 9.797 12.227 1 98.44 93 ALA A O 1
ATOM 701 N N . ILE A 1 94 ? -6.961 11.875 12.383 1 98.5 94 ILE A N 1
ATOM 702 C CA . ILE A 1 94 ? -8.227 12.391 12.891 1 98.5 94 ILE A CA 1
ATOM 703 C C . ILE A 1 94 ? -9.305 12.25 11.828 1 98.5 94 ILE A C 1
ATOM 705 O O . ILE A 1 94 ? -10.438 11.859 12.125 1 98.5 94 ILE A O 1
ATOM 709 N N . CYS A 1 95 ? -8.961 12.562 10.633 1 98.75 95 CYS A N 1
ATOM 710 C CA . CYS A 1 95 ? -9.898 12.43 9.523 1 98.75 95 CYS A CA 1
ATOM 711 C C . CYS A 1 95 ? -10.383 10.992 9.398 1 98.75 95 CYS A C 1
ATOM 713 O O . CYS A 1 95 ? -11.578 10.75 9.211 1 98.75 95 CYS A O 1
ATOM 715 N N . PHE A 1 96 ? -9.469 10.031 9.461 1 98.62 96 PHE A N 1
ATOM 716 C CA . PHE A 1 96 ? -9.852 8.625 9.422 1 98.62 96 PHE A CA 1
ATOM 717 C C . PHE A 1 96 ? -10.828 8.297 10.547 1 98.62 96 PHE A C 1
ATOM 719 O O . PHE A 1 96 ? -11.844 7.637 10.32 1 98.62 96 PHE A O 1
ATOM 726 N N . ARG A 1 97 ? -10.492 8.766 11.734 1 98.31 97 ARG A N 1
ATOM 727 C CA . ARG A 1 97 ? -11.359 8.531 12.883 1 98.31 97 ARG A CA 1
ATOM 728 C C . ARG A 1 97 ? -12.766 9.078 12.633 1 98.31 97 ARG A C 1
ATOM 730 O O . ARG A 1 97 ? -13.758 8.398 12.891 1 98.31 97 ARG A O 1
ATOM 737 N N . ASP A 1 98 ? -12.836 10.227 12.102 1 98.5 98 ASP A N 1
ATOM 738 C CA . ASP A 1 98 ? -14.102 10.922 11.93 1 98.5 98 ASP A CA 1
ATOM 739 C C . ASP A 1 98 ? -14.922 10.289 10.805 1 98.5 98 ASP A C 1
ATOM 741 O O . ASP A 1 98 ? -16.109 10.578 10.664 1 98.5 98 ASP A O 1
ATOM 745 N N . ASN A 1 99 ? -14.344 9.469 9.977 1 98.38 99 ASN A N 1
ATOM 746 C CA . ASN A 1 99 ? -15.055 8.883 8.852 1 98.38 99 ASN A CA 1
ATOM 747 C C . ASN A 1 99 ? -15.117 7.359 8.961 1 98.38 99 ASN A C 1
ATOM 749 O O . ASN A 1 99 ? -15.242 6.664 7.949 1 98.38 99 ASN A O 1
ATOM 753 N N . LEU A 1 100 ? -14.984 6.836 10.141 1 97.94 100 LEU A N 1
ATOM 754 C CA . LEU A 1 100 ? -15.07 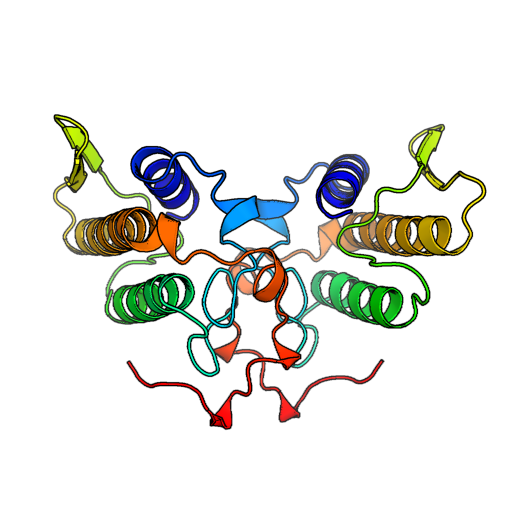5.402 10.391 1 97.94 100 LEU A CA 1
ATOM 755 C C . LEU A 1 100 ? -16.406 4.852 9.914 1 97.94 100 LEU A C 1
ATOM 757 O O . LEU A 1 100 ? -16.484 3.736 9.391 1 97.94 100 LEU A O 1
ATOM 761 N N . ASN A 1 101 ? -17.422 5.645 10 1 96.56 101 ASN A N 1
ATOM 762 C CA . ASN A 1 101 ? -18.781 5.172 9.734 1 96.56 101 ASN A CA 1
ATOM 763 C C . ASN A 1 101 ? -19.047 5.059 8.234 1 96.56 101 ASN A C 1
ATOM 765 O O . ASN A 1 101 ? -20.016 4.406 7.82 1 96.56 101 ASN A O 1
ATOM 769 N N . THR A 1 102 ? -18.266 5.676 7.414 1 95.19 102 THR A N 1
ATOM 770 C CA . THR A 1 102 ? -18.484 5.645 5.973 1 95.19 102 THR A CA 1
ATOM 771 C C . THR A 1 102 ? -17.438 4.754 5.289 1 95.19 102 THR A C 1
ATOM 773 O O . THR A 1 102 ? -17.484 4.578 4.07 1 95.19 102 THR A O 1
ATOM 776 N N . TYR A 1 103 ? -16.453 4.25 6.086 1 95.88 103 TYR A N 1
ATOM 777 C CA . TYR A 1 103 ? -15.438 3.334 5.578 1 95.88 103 TYR A CA 1
ATOM 778 C C . TYR A 1 103 ? -16.078 2.105 4.945 1 95.88 103 TYR A C 1
ATOM 780 O O . TYR A 1 103 ? -16.906 1.429 5.574 1 95.88 103 TYR A O 1
ATOM 788 N N . ASN A 1 104 ? -15.719 1.843 3.633 1 95.44 104 ASN A N 1
ATOM 789 C CA . ASN A 1 104 ? -16.297 0.745 2.867 1 95.44 104 ASN A CA 1
ATOM 790 C C . ASN A 1 104 ? -15.227 -0.181 2.309 1 95.44 104 ASN A C 1
ATOM 792 O O . ASN A 1 104 ? -14.836 -0.056 1.146 1 95.44 104 ASN A O 1
ATOM 796 N N . ASP A 1 105 ? -14.875 -1.134 3.068 1 90.38 105 ASP A N 1
ATOM 797 C CA . ASP A 1 105 ? -13.789 -2.021 2.662 1 90.38 105 ASP A CA 1
ATOM 798 C C . ASP A 1 105 ? -14.234 -2.961 1.544 1 90.38 105 ASP A C 1
ATOM 800 O O . ASP A 1 105 ? -13.43 -3.357 0.699 1 90.38 105 ASP A O 1
ATOM 804 N N . LYS A 1 106 ? -15.531 -3.361 1.533 1 89.56 106 LYS A N 1
ATOM 805 C CA . LYS A 1 106 ? -16.031 -4.258 0.492 1 89.56 106 LYS A CA 1
ATOM 806 C C . LYS A 1 106 ? -15.859 -3.639 -0.893 1 89.56 106 LYS A C 1
ATOM 808 O O . LYS A 1 106 ? -15.508 -4.332 -1.849 1 89.56 106 LYS A O 1
ATOM 813 N N . LYS A 1 107 ? -15.938 -2.346 -0.901 1 93.31 107 LYS A N 1
ATOM 814 C CA . LYS A 1 107 ? -15.953 -1.677 -2.199 1 93.31 107 LYS A CA 1
ATOM 815 C C . LYS A 1 107 ? -14.578 -1.12 -2.549 1 93.31 107 LYS A C 1
ATOM 817 O O . LYS A 1 107 ? -14.172 -1.143 -3.711 1 93.31 107 LYS A O 1
ATOM 822 N N . TYR A 1 108 ? -13.844 -0.596 -1.628 1 95 108 TYR A N 1
ATOM 823 C CA . TYR A 1 108 ? -12.703 0.228 -2.006 1 95 108 TYR A CA 1
ATOM 824 C C . TYR A 1 108 ? -11.406 -0.358 -1.464 1 95 108 TYR A C 1
ATOM 826 O O . TYR A 1 108 ? -10.328 0.204 -1.674 1 95 108 TYR A O 1
ATOM 834 N N . TRP A 1 109 ? -11.445 -1.446 -0.714 1 90.06 109 TRP A N 1
ATOM 835 C CA . TRP A 1 109 ? -10.219 -2.16 -0.363 1 90.06 109 TRP A CA 1
ATOM 836 C C . TRP A 1 109 ? -9.617 -2.846 -1.584 1 90.06 109 TRP A C 1
ATOM 838 O O . TRP A 1 109 ? -10.344 -3.453 -2.381 1 90.06 109 TRP A O 1
ATOM 848 N N . ALA A 1 110 ? -8.305 -2.779 -1.767 1 85.75 110 ALA A N 1
ATOM 849 C CA . ALA A 1 110 ? -7.598 -3.34 -2.916 1 85.75 110 ALA A CA 1
ATOM 850 C C . ALA A 1 110 ? -8.219 -2.859 -4.227 1 85.75 110 ALA A C 1
ATOM 852 O O . ALA A 1 110 ? -8.484 -3.662 -5.121 1 85.75 110 ALA A O 1
ATOM 853 N N . PHE A 1 111 ? -8.594 -1.613 -4.336 1 87.75 111 PHE A N 1
ATOM 854 C CA . PHE A 1 111 ? -9.352 -0.985 -5.406 1 87.75 111 PHE A CA 1
ATOM 855 C C . PHE A 1 111 ? -8.57 -1.012 -6.715 1 87.75 111 PHE A C 1
ATOM 857 O O . PHE A 1 111 ? -9.148 -1.222 -7.785 1 87.75 111 PHE A O 1
ATOM 864 N N . GLY A 1 112 ? -7.203 -0.907 -6.691 1 82.94 112 GLY A N 1
ATOM 865 C CA . GLY A 1 112 ? -6.336 -1.017 -7.852 1 82.94 112 GLY A CA 1
ATOM 866 C C . GLY A 1 112 ? -6.184 0.289 -8.609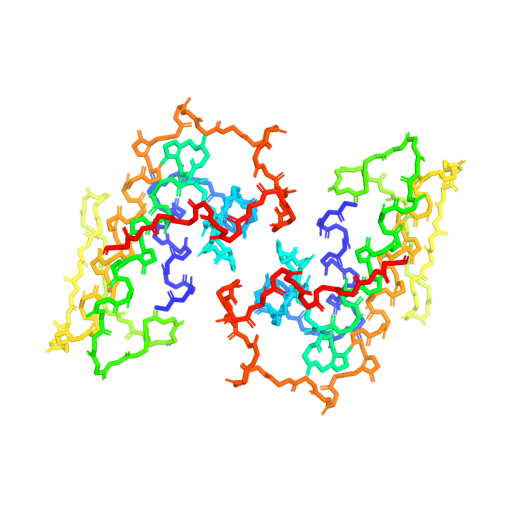 1 82.94 112 GLY A C 1
ATOM 867 O O . GLY A 1 112 ? -7.164 1.006 -8.82 1 82.94 112 GLY A O 1
ATOM 868 N N . ALA A 1 113 ? -5.043 0.548 -9.031 1 87.25 113 ALA A N 1
ATOM 869 C CA . ALA A 1 113 ? -4.703 1.793 -9.719 1 87.25 113 ALA A CA 1
ATOM 870 C C . ALA A 1 113 ? -5.422 1.899 -11.055 1 87.25 113 ALA A C 1
ATOM 872 O O . ALA A 1 113 ? -5.707 3.002 -11.531 1 87.25 113 ALA A O 1
ATOM 873 N N . LYS A 1 114 ? -5.785 0.763 -11.648 1 83.88 114 LYS A N 1
ATOM 874 C CA . LYS A 1 114 ? -6.453 0.768 -12.945 1 83.88 114 LYS A CA 1
ATOM 875 C C . LYS A 1 114 ? -7.812 1.454 -12.867 1 83.88 114 LYS A C 1
ATOM 877 O O . LYS A 1 114 ? -8.328 1.941 -13.875 1 83.88 114 LYS A O 1
ATOM 882 N N . ASN A 1 115 ? -8.406 1.467 -11.75 1 90.56 115 ASN A N 1
ATOM 883 C CA . ASN A 1 115 ? -9.711 2.076 -11.539 1 90.56 115 ASN A CA 1
ATOM 884 C C . ASN A 1 115 ? -9.586 3.555 -11.18 1 90.56 115 ASN A C 1
ATOM 886 O O . ASN A 1 115 ? -10.586 4.207 -10.867 1 90.56 115 ASN A O 1
ATOM 890 N N . CYS A 1 116 ? -8.438 4.094 -11.188 1 93.12 116 CYS A N 1
ATOM 891 C CA . CYS A 1 116 ? -8.125 5.469 -10.82 1 93.12 116 CYS A CA 1
ATOM 892 C C . CYS A 1 116 ? -7.461 6.207 -11.977 1 93.12 116 CYS A C 1
ATOM 894 O O . CYS A 1 116 ? -6.273 6.523 -11.914 1 93.12 116 CYS A O 1
ATOM 896 N N . PRO A 1 117 ? -8.25 6.578 -12.984 1 89.25 117 PRO A N 1
ATOM 897 C CA . PRO A 1 117 ? -7.656 7.211 -14.164 1 89.25 117 PRO A CA 1
ATOM 898 C C . PRO A 1 117 ? -6.953 8.531 -13.844 1 89.25 117 PRO A C 1
ATOM 900 O O . PRO A 1 117 ? -7.504 9.367 -13.125 1 89.25 117 PRO A O 1
ATOM 903 N N . GLN A 1 118 ? -5.762 8.68 -14.406 1 87 118 GLN A N 1
ATOM 904 C CA . GLN A 1 118 ? -4.938 9.852 -14.141 1 87 118 GLN A CA 1
ATOM 905 C C . GLN A 1 118 ? -5.621 11.125 -14.641 1 87 118 GLN A C 1
ATOM 907 O O . GLN A 1 118 ? -5.504 12.188 -14.016 1 87 118 GLN A O 1
ATOM 912 N N . GLU A 1 119 ? -6.332 11.008 -15.719 1 87.69 119 GLU A N 1
ATOM 913 C CA . GLU A 1 119 ? -6.965 12.164 -16.359 1 87.69 119 GLU A CA 1
ATOM 914 C C . GLU A 1 119 ? -8.008 12.797 -15.43 1 87.69 119 GLU A C 1
ATOM 916 O O . GLU A 1 119 ? -8.391 13.953 -15.617 1 87.69 119 GLU A O 1
ATOM 921 N N . GLU A 1 120 ? -8.492 12.086 -14.422 1 91.06 120 GLU A N 1
ATOM 922 C CA . GLU A 1 120 ? -9.539 12.578 -13.523 1 91.06 120 GLU A CA 1
ATOM 923 C C . GLU A 1 120 ? -8.938 13.102 -12.219 1 91.06 120 GLU A C 1
ATOM 925 O O . GLU A 1 120 ? -9.672 13.477 -11.305 1 91.06 120 GLU A O 1
ATOM 930 N N . SER A 1 121 ? -7.66 13.125 -12.172 1 91.94 121 SER A N 1
ATOM 931 C CA . SER A 1 121 ? -6.996 13.461 -10.914 1 91.94 121 SER A CA 1
ATOM 932 C C . SER A 1 121 ? -7.348 14.875 -10.469 1 91.94 121 SER A C 1
ATOM 934 O O . SER A 1 121 ? -7.414 15.789 -11.281 1 91.94 121 SER A O 1
ATOM 936 N N . GLU A 1 122 ? -7.617 14.977 -9.211 1 90.56 122 GLU A N 1
ATOM 937 C CA . GLU A 1 122 ? -7.867 16.266 -8.586 1 90.56 122 GLU A CA 1
ATOM 938 C C . GLU A 1 122 ? -6.559 16.969 -8.219 1 90.56 122 GLU A C 1
ATOM 940 O O . GLU A 1 122 ? -5.602 16.312 -7.797 1 90.56 122 GLU A O 1
ATOM 945 N N . ALA A 1 123 ? -6.574 18.328 -8.391 1 91.12 123 ALA A N 1
ATOM 946 C CA . ALA A 1 123 ? -5.375 19.078 -8.039 1 91.12 123 ALA A CA 1
ATOM 947 C C . ALA A 1 123 ? -5.395 19.484 -6.566 1 91.12 123 ALA A C 1
ATOM 949 O O . ALA A 1 123 ? -6.461 19.734 -6 1 91.12 123 ALA A O 1
ATOM 950 N N . CYS A 1 124 ? -4.191 19.5 -6.102 1 93.31 124 CYS A N 1
ATOM 951 C CA . CYS A 1 124 ? -4.031 20.047 -4.758 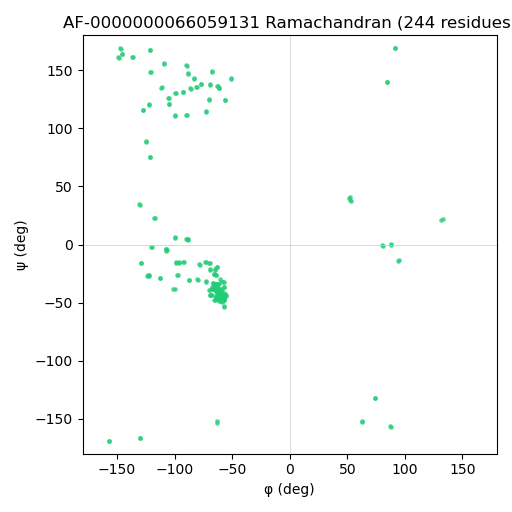1 93.31 124 CYS A CA 1
ATOM 952 C C . CYS A 1 124 ? -4.094 21.578 -4.785 1 93.31 124 CYS A C 1
ATOM 954 O O . CYS A 1 124 ? -3.656 22.203 -5.754 1 93.31 124 CYS A O 1
ATOM 956 N N . ASN B 1 1 ? -4.742 -15.391 0.331 1 79.69 1 ASN B N 1
ATOM 957 C CA . ASN B 1 1 ? -5.098 -14.016 0.648 1 79.69 1 ASN B CA 1
ATOM 958 C C . ASN B 1 1 ? -3.855 -13.164 0.924 1 79.69 1 ASN B C 1
ATOM 960 O O . ASN B 1 1 ? -2.736 -13.68 0.917 1 79.69 1 ASN B O 1
ATOM 964 N N . LEU B 1 2 ? -4.07 -11.867 1.224 1 80.69 2 LEU B N 1
ATOM 965 C CA . LEU B 1 2 ? -2.969 -10.93 1.368 1 80.69 2 LEU B CA 1
ATOM 966 C C . LEU B 1 2 ? -2.104 -11.281 2.574 1 80.69 2 LEU B C 1
ATOM 968 O O . LEU B 1 2 ? -0.879 -11.156 2.523 1 80.69 2 LEU B O 1
ATOM 972 N N . LEU B 1 3 ? -2.711 -11.805 3.672 1 86 3 LEU B N 1
ATOM 973 C CA . LEU B 1 3 ? -1.959 -12.18 4.863 1 86 3 LEU B CA 1
ATOM 974 C C . LEU B 1 3 ? -1.079 -13.398 4.594 1 86 3 LEU B C 1
ATOM 976 O O . LEU B 1 3 ? 0.062 -13.461 5.059 1 86 3 LEU B O 1
ATOM 980 N N . GLN B 1 4 ? -1.641 -14.336 3.924 1 94.94 4 GLN B N 1
ATOM 981 C CA . GLN B 1 4 ? -0.855 -15.516 3.572 1 94.94 4 GLN B CA 1
ATOM 982 C C . GLN B 1 4 ? 0.282 -15.156 2.621 1 94.94 4 GLN B C 1
ATOM 984 O O . GLN B 1 4 ? 1.399 -15.656 2.764 1 94.94 4 GLN B O 1
ATOM 989 N N . PHE B 1 5 ? 0.009 -14.281 1.711 1 96.19 5 PHE B N 1
ATOM 990 C CA . PHE B 1 5 ? 1.048 -13.805 0.808 1 96.19 5 PHE B CA 1
ATOM 991 C C . PHE B 1 5 ? 2.17 -13.125 1.585 1 96.19 5 PHE B C 1
ATOM 993 O O . PHE B 1 5 ? 3.35 -13.336 1.293 1 96.19 5 PHE B O 1
ATOM 1000 N N . GLU B 1 6 ? 1.824 -12.383 2.533 1 94.56 6 GLU B N 1
ATOM 1001 C CA . GLU B 1 6 ? 2.807 -11.734 3.395 1 94.56 6 GLU B CA 1
ATOM 1002 C C . GLU B 1 6 ? 3.723 -12.75 4.059 1 94.56 6 GLU B C 1
ATOM 1004 O O . GL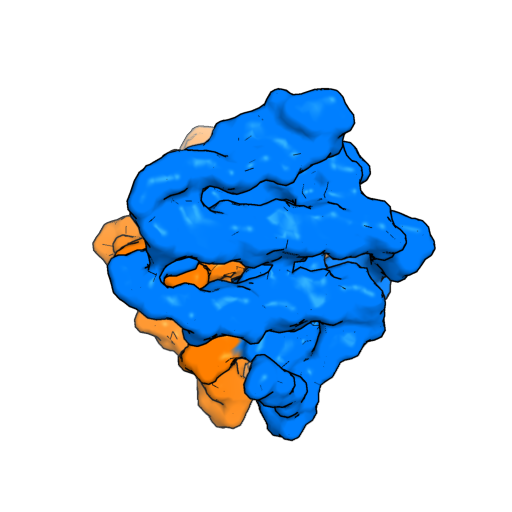U B 1 6 ? 4.938 -12.562 4.121 1 94.56 6 GLU B O 1
ATOM 1009 N N . LYS B 1 7 ? 3.139 -13.789 4.605 1 95.12 7 LYS B N 1
ATOM 1010 C CA . LYS B 1 7 ? 3.912 -14.836 5.258 1 95.12 7 LYS B CA 1
ATOM 1011 C C . LYS B 1 7 ? 4.887 -15.484 4.281 1 95.12 7 LYS B C 1
ATOM 1013 O O . LYS B 1 7 ? 6.039 -15.758 4.633 1 95.12 7 LYS B O 1
ATOM 1018 N N . MET B 1 8 ? 4.441 -15.719 3.104 1 97.5 8 MET B N 1
ATOM 1019 C CA . MET B 1 8 ? 5.297 -16.344 2.092 1 97.5 8 MET B CA 1
ATOM 1020 C C . MET B 1 8 ? 6.484 -15.438 1.763 1 97.5 8 MET B C 1
ATOM 1022 O O . MET B 1 8 ? 7.617 -15.914 1.668 1 97.5 8 MET B O 1
ATOM 1026 N N . ILE B 1 9 ? 6.188 -14.18 1.555 1 97.88 9 ILE B N 1
ATOM 1027 C CA . ILE B 1 9 ? 7.242 -13.227 1.227 1 97.88 9 ILE B CA 1
ATOM 1028 C C . ILE B 1 9 ? 8.281 -13.203 2.348 1 97.88 9 ILE B C 1
ATOM 1030 O O . ILE B 1 9 ? 9.484 -13.258 2.092 1 97.88 9 ILE B O 1
ATOM 1034 N N . LYS B 1 10 ? 7.809 -13.117 3.578 1 96.44 10 LYS B N 1
ATOM 1035 C CA . LYS B 1 10 ? 8.719 -13.07 4.723 1 96.44 10 LYS B CA 1
ATOM 1036 C C . LYS B 1 10 ? 9.586 -14.32 4.793 1 96.44 10 LYS B C 1
ATOM 1038 O O . LYS B 1 10 ? 10.789 -14.242 5.055 1 96.44 10 LYS B O 1
ATOM 1043 N N . LYS B 1 11 ? 9.016 -15.383 4.586 1 96.38 11 LYS B N 1
ATOM 1044 C CA . LYS B 1 11 ? 9.742 -16.656 4.629 1 96.38 11 LYS B CA 1
ATOM 1045 C C . LYS B 1 11 ? 10.828 -16.703 3.555 1 96.38 11 LYS B C 1
ATOM 1047 O O . LYS B 1 11 ? 11.953 -17.125 3.822 1 96.38 11 LYS B O 1
ATOM 1052 N N . MET B 1 12 ? 10.492 -16.297 2.365 1 97.56 12 MET B N 1
ATOM 1053 C CA . MET B 1 12 ? 11.398 -16.469 1.237 1 97.56 12 MET B CA 1
ATOM 1054 C C . MET B 1 12 ? 12.477 -15.391 1.242 1 97.56 12 MET B C 1
ATOM 1056 O O . MET B 1 12 ? 13.617 -15.641 0.832 1 97.56 12 MET B O 1
ATOM 1060 N N . THR B 1 13 ? 12.164 -14.234 1.739 1 97.69 13 THR B N 1
ATOM 1061 C CA . THR B 1 13 ? 13.062 -13.109 1.525 1 97.69 13 THR B CA 1
ATOM 1062 C C . THR B 1 13 ? 13.695 -12.664 2.84 1 97.69 13 THR B C 1
ATOM 1064 O O . THR B 1 13 ? 14.727 -11.984 2.842 1 97.69 13 THR B O 1
ATOM 1067 N N . GLY B 1 14 ? 12.969 -12.883 3.971 1 96.19 14 GLY B N 1
ATOM 1068 C CA . GLY B 1 14 ? 13.391 -12.352 5.258 1 96.19 14 GLY B CA 1
ATOM 1069 C C . GLY B 1 14 ? 13.039 -10.883 5.445 1 96.19 14 GLY B C 1
ATOM 1070 O O . GLY B 1 14 ? 13.312 -10.305 6.496 1 96.19 14 GLY B O 1
ATOM 1071 N N . LYS B 1 15 ? 12.422 -10.266 4.461 1 95.69 15 LYS B N 1
ATOM 1072 C CA . LYS B 1 15 ? 12.047 -8.859 4.539 1 95.69 15 LYS B CA 1
ATOM 1073 C C . LYS B 1 15 ? 10.648 -8.695 5.129 1 95.69 15 LYS B C 1
ATOM 1075 O O . LYS B 1 15 ? 9.844 -9.633 5.113 1 95.69 15 LYS B O 1
ATOM 1080 N N . GLU B 1 16 ? 10.414 -7.516 5.73 1 93.19 16 GLU B N 1
ATOM 1081 C CA . GLU B 1 16 ? 9.047 -7.156 6.09 1 93.19 16 GLU B CA 1
ATOM 1082 C C . GLU B 1 16 ? 8.227 -6.797 4.852 1 93.19 16 GLU B C 1
ATOM 1084 O O . GLU B 1 16 ? 8.461 -5.758 4.227 1 93.19 16 GLU B O 1
ATOM 1089 N N . PRO B 1 17 ? 7.211 -7.578 4.516 1 94.06 17 PRO B N 1
ATOM 1090 C CA . PRO B 1 17 ? 6.562 -7.473 3.205 1 94.06 17 PRO B CA 1
ATOM 1091 C C . PRO B 1 17 ? 5.875 -6.125 2.994 1 94.06 17 PRO B C 1
ATOM 1093 O O . PRO B 1 17 ? 6.043 -5.5 1.942 1 94.06 17 PRO B O 1
ATOM 1096 N N . VAL B 1 18 ? 5.18 -5.703 3.971 1 89.12 18 VAL B N 1
ATOM 1097 C CA . VAL B 1 18 ? 4.422 -4.465 3.82 1 89.12 18 VAL B CA 1
ATOM 1098 C C . VAL B 1 18 ? 5.379 -3.289 3.641 1 89.12 18 VAL B C 1
ATOM 1100 O O . VAL B 1 18 ? 5.242 -2.508 2.695 1 89.12 18 VAL B O 1
ATOM 1103 N N . VAL B 1 19 ? 6.371 -3.205 4.457 1 87.25 19 VAL B N 1
ATOM 1104 C CA . VAL B 1 19 ? 7.328 -2.105 4.41 1 87.25 19 VAL B CA 1
ATOM 1105 C C . VAL B 1 19 ? 8.102 -2.154 3.096 1 87.25 19 VAL B C 1
ATOM 1107 O O . VAL B 1 19 ? 8.32 -1.123 2.457 1 87.25 19 VAL B O 1
ATOM 1110 N N . SER B 1 20 ? 8.422 -3.287 2.66 1 93.19 20 SER B N 1
ATOM 1111 C CA . SER B 1 20 ? 9.367 -3.418 1.554 1 93.19 20 SER B CA 1
ATOM 1112 C C . SER B 1 20 ? 8.648 -3.361 0.209 1 93.19 20 SER B C 1
ATOM 1114 O O . SER B 1 20 ? 9.203 -2.863 -0.774 1 93.19 20 SER B O 1
ATOM 1116 N N . TYR B 1 21 ? 7.395 -3.83 0.187 1 94.25 21 TYR B N 1
ATOM 1117 C CA . TYR B 1 21 ? 6.887 -4.102 -1.155 1 94.25 21 TYR B CA 1
ATOM 1118 C C . TYR B 1 21 ? 5.527 -3.449 -1.368 1 94.25 21 TYR B C 1
ATOM 1120 O O . TYR B 1 21 ? 5.059 -3.332 -2.504 1 94.25 21 TYR B O 1
ATOM 1128 N N . ALA B 1 22 ? 4.844 -3.033 -0.354 1 90.5 22 ALA B N 1
ATOM 1129 C CA . ALA B 1 22 ? 3.477 -2.537 -0.499 1 90.5 22 ALA B CA 1
ATOM 1130 C C . ALA B 1 22 ? 3.449 -1.209 -1.249 1 90.5 22 ALA B C 1
ATOM 1132 O O . ALA B 1 22 ? 2.414 -0.814 -1.789 1 90.5 22 ALA B O 1
ATOM 1133 N N . PHE B 1 23 ? 4.535 -0.465 -1.276 1 90 23 PHE B N 1
ATOM 1134 C CA . PHE B 1 23 ? 4.605 0.858 -1.886 1 90 23 PHE B CA 1
ATOM 1135 C C . PHE B 1 23 ? 5.805 0.962 -2.82 1 90 23 PHE B C 1
ATOM 1137 O O . PHE B 1 23 ? 6.445 2.014 -2.904 1 90 23 PHE B O 1
ATOM 1144 N N . TYR B 1 24 ? 6.098 -0.09 -3.43 1 94.31 24 TYR B N 1
ATOM 1145 C CA . TYR B 1 24 ? 7.312 -0.167 -4.234 1 94.31 24 TYR B CA 1
ATOM 1146 C C . TYR B 1 24 ? 6.988 -0.089 -5.719 1 94.31 24 TYR B C 1
ATOM 1148 O O . TYR B 1 24 ? 6.188 -0.879 -6.23 1 94.31 24 TYR B O 1
ATOM 1156 N N . GLY B 1 25 ? 7.602 0.822 -6.426 1 95.38 25 GLY B N 1
ATOM 1157 C CA . GLY B 1 25 ? 7.492 0.898 -7.871 1 95.38 25 GLY B CA 1
ATOM 1158 C C . GLY B 1 25 ? 6.082 1.175 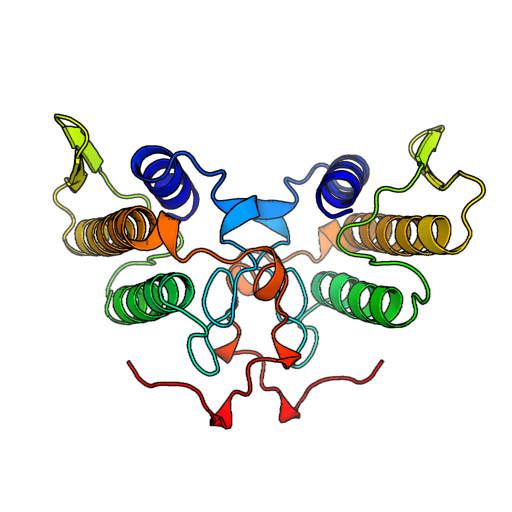-8.352 1 95.38 25 GLY B C 1
ATOM 1159 O O . GLY B 1 25 ? 5.316 1.864 -7.676 1 95.38 25 GLY B O 1
ATOM 1160 N N . CYS B 1 26 ? 5.77 0.72 -9.539 1 95.12 26 CYS B N 1
ATOM 1161 C CA . CYS B 1 26 ? 4.52 1.028 -10.227 1 95.12 26 CYS B CA 1
ATOM 1162 C C . CYS B 1 26 ? 3.514 -0.106 -10.062 1 95.12 26 CYS B C 1
ATOM 1164 O O . CYS B 1 26 ? 2.309 0.097 -10.219 1 95.12 26 CYS B O 1
ATOM 1166 N N . TYR B 1 27 ? 4.082 -1.212 -9.648 1 95.19 27 TYR B N 1
ATOM 1167 C CA . TYR B 1 27 ? 3.145 -2.326 -9.703 1 95.19 27 TYR B CA 1
ATOM 1168 C C . TYR B 1 27 ? 2.977 -2.961 -8.328 1 95.19 27 TYR B C 1
ATOM 1170 O O . TYR B 1 27 ? 1.982 -3.646 -8.07 1 95.19 27 TYR B O 1
ATOM 1178 N N . CYS B 1 28 ? 3.939 -2.891 -7.438 1 95.25 28 CYS B N 1
ATOM 1179 C CA . CYS B 1 28 ? 3.781 -3.488 -6.117 1 95.25 28 CYS B CA 1
ATOM 1180 C C . CYS B 1 28 ? 2.719 -2.754 -5.309 1 95.25 28 CYS B C 1
ATOM 1182 O O . CYS B 1 28 ? 2.492 -1.561 -5.512 1 95.25 28 CYS B O 1
ATOM 1184 N N . GLY B 1 29 ? 2.061 -3.5 -4.461 1 89.88 29 GLY B N 1
ATOM 1185 C CA . GLY B 1 29 ? 0.988 -2.908 -3.674 1 89.88 29 GLY B CA 1
ATOM 1186 C C . GLY B 1 29 ? -0.267 -2.643 -4.484 1 89.88 29 GLY B C 1
ATOM 1187 O O . GLY B 1 29 ? -0.757 -3.527 -5.188 1 89.88 29 GLY B O 1
ATOM 1188 N N . SER B 1 30 ? -0.847 -1.417 -4.355 1 85.62 30 SER B N 1
ATOM 1189 C CA . SER B 1 30 ? -2.092 -1.074 -5.035 1 85.62 30 SER B CA 1
ATOM 1190 C C . SER B 1 30 ? -1.821 -0.49 -6.418 1 85.62 30 SER B C 1
ATOM 1192 O O . SER B 1 30 ? -2.736 0.01 -7.078 1 85.62 30 SER B O 1
ATOM 1194 N N . GLY B 1 31 ? -0.566 -0.507 -6.75 1 87.25 31 GLY B N 1
ATOM 1195 C CA . GLY B 1 31 ? -0.268 -0.027 -8.086 1 87.25 31 GLY B CA 1
ATOM 1196 C C . GLY B 1 31 ? -0.887 -0.88 -9.18 1 87.25 31 GLY B C 1
ATOM 1197 O O . GLY B 1 31 ? -1.981 -1.421 -9.008 1 87.25 31 GLY B O 1
ATOM 1198 N N . GLY B 1 32 ? -0.246 -0.864 -10.344 1 90.56 32 GLY B N 1
ATOM 1199 C CA . GLY B 1 32 ? -0.777 -1.687 -11.414 1 90.56 32 GLY B CA 1
ATOM 1200 C C . GLY B 1 32 ? -0.874 -0.95 -12.734 1 90.56 32 GLY B C 1
ATOM 1201 O O . GLY B 1 32 ? -1.64 -1.345 -13.617 1 90.56 32 GLY B O 1
ATOM 1202 N N . GLN B 1 33 ? -0.105 0.053 -12.797 1 91.62 33 GLN B N 1
ATOM 1203 C CA . GLN B 1 33 ? -0.049 0.787 -14.055 1 91.62 33 GLN B CA 1
ATOM 1204 C C . GLN B 1 33 ? 1.354 1.33 -14.312 1 91.62 33 GLN B C 1
ATOM 1206 O O . GLN B 1 33 ? 2.203 1.319 -13.422 1 91.62 33 GLN B O 1
ATOM 1211 N N . GLY B 1 34 ? 1.593 1.735 -15.602 1 94.25 34 GLY B N 1
ATOM 1212 C CA . GLY B 1 34 ? 2.93 2.17 -15.977 1 94.25 34 GLY B CA 1
ATOM 1213 C C . GLY B 1 34 ? 3.824 1.03 -16.422 1 94.25 34 GLY B C 1
ATOM 1214 O O . GLY B 1 34 ? 3.344 0.027 -16.953 1 94.25 34 GLY B O 1
ATOM 1215 N N . LYS B 1 35 ? 5.184 1.311 -16.281 1 96.31 35 LYS B N 1
ATOM 1216 C CA . LYS B 1 35 ? 6.176 0.283 -16.578 1 96.31 35 LYS B CA 1
ATOM 1217 C C . LYS B 1 35 ? 6.895 -0.164 -15.305 1 96.31 35 LYS B C 1
ATOM 1219 O O . LYS B 1 35 ? 7.25 0.663 -14.461 1 96.31 35 LYS B O 1
ATOM 1224 N N . PRO B 1 36 ? 7.02 -1.506 -15.211 1 97.38 36 PRO B N 1
ATOM 1225 C CA . PRO B 1 36 ? 7.844 -1.927 -14.078 1 97.38 36 PRO B CA 1
ATOM 1226 C C . PRO B 1 36 ? 9.188 -1.208 -14.023 1 97.38 36 PRO B C 1
ATOM 1228 O O . PRO B 1 36 ? 9.836 -1.025 -15.062 1 97.38 36 PRO B O 1
ATOM 1231 N N . LYS B 1 37 ? 9.609 -0.909 -12.852 1 97.69 37 LYS B N 1
ATOM 1232 C CA . LYS B 1 37 ? 10.75 0 -12.742 1 97.69 37 LYS B CA 1
ATOM 1233 C C . LYS B 1 37 ? 12.055 -0.771 -12.57 1 97.69 37 LYS B C 1
ATOM 1235 O O . LYS B 1 37 ? 13.133 -0.247 -12.859 1 97.69 37 LYS B O 1
ATOM 1240 N N . ASP B 1 38 ? 12.047 -1.93 -12.062 1 98.19 38 ASP B N 1
ATOM 1241 C CA . ASP B 1 38 ? 13.188 -2.832 -11.922 1 98.19 38 ASP B CA 1
ATOM 1242 C C . ASP B 1 38 ? 12.727 -4.281 -11.805 1 98.19 38 ASP B C 1
ATOM 1244 O O . ASP B 1 38 ? 11.555 -4.59 -12.047 1 98.19 38 ASP B O 1
ATOM 1248 N N . ALA B 1 39 ? 13.602 -5.16 -11.469 1 98.5 39 ALA B N 1
ATOM 1249 C CA . ALA B 1 39 ? 13.281 -6.586 -11.438 1 98.5 39 ALA B CA 1
ATOM 1250 C C . ALA B 1 39 ? 12.258 -6.895 -10.352 1 98.5 39 ALA B C 1
ATOM 1252 O O . ALA B 1 39 ? 11.367 -7.723 -10.547 1 98.5 39 ALA B O 1
ATOM 1253 N N . THR B 1 40 ? 12.367 -6.234 -9.195 1 98.56 40 THR B N 1
ATOM 1254 C CA . THR B 1 40 ? 11.414 -6.418 -8.109 1 98.56 40 THR B CA 1
ATOM 1255 C C . THR B 1 40 ? 10.023 -5.953 -8.523 1 98.56 40 THR B C 1
ATOM 1257 O O . THR B 1 40 ? 9.039 -6.664 -8.32 1 98.56 40 THR B O 1
ATOM 1260 N N . ASP B 1 41 ? 9.93 -4.805 -9.117 1 98.19 41 ASP B N 1
ATOM 1261 C CA . ASP B 1 41 ? 8.656 -4.285 -9.609 1 98.19 41 ASP B CA 1
ATOM 1262 C C . ASP B 1 41 ? 8.062 -5.199 -10.68 1 98.19 41 ASP B C 1
ATOM 1264 O O . ASP B 1 41 ? 6.844 -5.352 -10.766 1 98.19 41 ASP B O 1
ATOM 1268 N N . ARG B 1 42 ? 8.93 -5.797 -11.453 1 98.5 42 ARG B N 1
ATOM 1269 C CA . ARG B 1 42 ? 8.461 -6.73 -12.469 1 98.5 42 ARG B CA 1
ATOM 1270 C C . ARG B 1 42 ? 7.848 -7.973 -11.828 1 98.5 42 ARG B C 1
ATOM 1272 O O . ARG B 1 42 ? 6.895 -8.547 -12.359 1 98.5 42 ARG B O 1
ATOM 1279 N N . CYS B 1 43 ? 8.367 -8.414 -10.648 1 98.69 43 CYS B N 1
ATOM 1280 C CA . CYS B 1 43 ? 7.734 -9.508 -9.922 1 98.69 43 CYS B CA 1
ATOM 1281 C C . CYS B 1 43 ? 6.277 -9.188 -9.617 1 98.69 43 CYS B C 1
ATOM 1283 O O . CYS B 1 43 ? 5.402 -10.047 -9.758 1 98.69 43 CYS B O 1
ATOM 1285 N N . CYS B 1 44 ? 6.027 -7.969 -9.234 1 97.38 44 CYS B N 1
ATOM 1286 C CA . CYS B 1 44 ? 4.668 -7.559 -8.898 1 97.38 44 CYS B CA 1
ATOM 1287 C C . CYS B 1 44 ? 3.791 -7.496 -10.141 1 97.38 44 CYS B C 1
ATOM 1289 O O . CYS B 1 44 ? 2.611 -7.852 -10.094 1 97.38 44 CYS B O 1
ATOM 1291 N N . PHE B 1 45 ? 4.383 -7.004 -11.242 1 97.75 45 PHE B N 1
ATOM 1292 C CA . PHE B 1 45 ? 3.645 -6.992 -12.5 1 97.75 45 PHE B CA 1
ATOM 1293 C C . PHE B 1 45 ? 3.186 -8.398 -12.875 1 97.75 45 PHE B C 1
ATOM 1295 O O . PHE B 1 45 ? 2.01 -8.617 -13.172 1 97.75 45 PHE B O 1
ATOM 1302 N N . VAL B 1 46 ? 4.125 -9.258 -12.898 1 98.38 46 VAL B N 1
ATOM 1303 C CA . VAL B 1 46 ? 3.812 -10.641 -13.258 1 98.38 46 VAL B CA 1
ATOM 1304 C C . VAL B 1 46 ? 2.783 -11.211 -12.289 1 98.38 46 VAL B C 1
ATOM 1306 O O . VAL B 1 46 ? 1.872 -11.938 -12.695 1 98.38 46 VAL B O 1
ATOM 1309 N N . HIS B 1 47 ? 2.869 -10.906 -10.992 1 97.75 47 HIS B N 1
ATOM 1310 C CA . HIS B 1 47 ? 1.915 -11.344 -9.977 1 97.75 47 HIS B CA 1
ATOM 1311 C C . HIS B 1 47 ? 0.514 -10.82 -10.273 1 97.75 47 HIS B C 1
ATOM 1313 O O . HIS B 1 47 ? -0.462 -11.57 -10.211 1 97.75 47 HIS B O 1
ATOM 1319 N N . ASP B 1 48 ? 0.467 -9.547 -10.633 1 95.12 48 ASP B N 1
ATOM 1320 C CA . ASP B 1 48 ? -0.812 -8.945 -11.008 1 95.12 48 ASP B CA 1
ATOM 1321 C C . ASP B 1 48 ? -1.439 -9.688 -12.18 1 95.12 48 ASP B C 1
ATOM 1323 O O . ASP B 1 48 ? -2.641 -9.961 -12.18 1 95.12 48 ASP B O 1
ATOM 1327 N N . CYS B 1 49 ? -0.626 -9.969 -13.18 1 97.12 49 CYS B N 1
ATOM 1328 C CA . CYS B 1 49 ? -1.116 -10.695 -14.352 1 97.12 49 CYS B CA 1
ATOM 1329 C C . CYS B 1 49 ? -1.621 -12.078 -13.961 1 97.12 49 CYS B C 1
ATOM 1331 O O . CYS B 1 49 ? -2.645 -12.531 -14.477 1 97.12 49 CYS B O 1
ATOM 1333 N N . CYS B 1 50 ? -0.909 -12.703 -13.102 1 97.62 50 CYS B N 1
ATOM 1334 C CA . CYS B 1 50 ? -1.321 -14.023 -12.625 1 97.62 50 CYS B CA 1
ATOM 1335 C C . CYS B 1 50 ? -2.67 -13.945 -11.922 1 97.62 50 CYS B C 1
ATOM 1337 O O . CYS B 1 50 ? -3.566 -14.742 -12.203 1 97.62 50 CYS B O 1
ATOM 1339 N N . TYR B 1 51 ? -2.832 -13.016 -11.016 1 95.19 51 TYR B N 1
ATOM 1340 C CA . TYR B 1 51 ? -4.102 -12.805 -10.328 1 95.19 51 TYR B CA 1
ATOM 1341 C C . TYR B 1 51 ? -5.223 -12.539 -11.328 1 95.19 51 TYR B C 1
ATOM 1343 O O . TYR B 1 51 ? -6.363 -12.961 -11.117 1 95.19 51 TYR B O 1
ATOM 1351 N N . GLY B 1 52 ? -4.906 -11.844 -12.383 1 93.44 52 GLY B N 1
ATOM 1352 C CA . GLY B 1 52 ? -5.883 -11.5 -13.406 1 93.44 52 GLY B CA 1
ATOM 1353 C C . GLY B 1 52 ? -6.418 -12.711 -14.141 1 93.44 52 GLY B C 1
ATOM 1354 O O . GLY B 1 52 ? -7.5 -12.656 -14.734 1 93.44 52 GLY B O 1
ATOM 1355 N N . LYS B 1 53 ? -5.68 -13.773 -14.109 1 95.62 53 LYS B N 1
ATOM 1356 C CA . LYS B 1 53 ? -6.062 -14.977 -14.844 1 95.62 53 LYS B CA 1
ATOM 1357 C C . LYS B 1 53 ? -6.887 -15.914 -13.961 1 95.62 53 LYS B C 1
ATOM 1359 O O . LYS B 1 53 ? -7.48 -16.875 -14.461 1 95.62 53 LYS B O 1
ATOM 1364 N N . VAL B 1 54 ? -6.828 -15.641 -12.688 1 94.88 54 VAL B N 1
ATOM 1365 C CA . VAL B 1 54 ? -7.57 -16.484 -11.75 1 94.88 54 VAL B CA 1
ATOM 1366 C C . VAL B 1 54 ? -9.07 -16.234 -11.922 1 94.88 54 VAL B C 1
ATOM 1368 O O . VAL B 1 54 ? -9.523 -15.094 -11.938 1 94.88 54 VAL B O 1
ATOM 1371 N N . THR B 1 55 ? -9.805 -17.297 -12.164 1 92.69 55 THR B N 1
ATOM 1372 C CA . THR B 1 55 ? -11.25 -17.219 -12.32 1 92.69 55 THR B CA 1
ATOM 1373 C C . THR B 1 55 ? -11.953 -18.094 -11.297 1 92.69 55 THR B C 1
ATOM 1375 O O . THR B 1 55 ? -11.43 -19.141 -10.898 1 92.69 55 THR B O 1
ATOM 1378 N N . GLY B 1 56 ? -13.18 -17.719 -10.82 1 92.94 56 GLY B N 1
ATOM 1379 C CA . GLY B 1 56 ? -13.992 -18.562 -9.961 1 92.94 56 GLY B CA 1
ATOM 1380 C C . GLY B 1 56 ? -13.789 -18.281 -8.484 1 92.94 5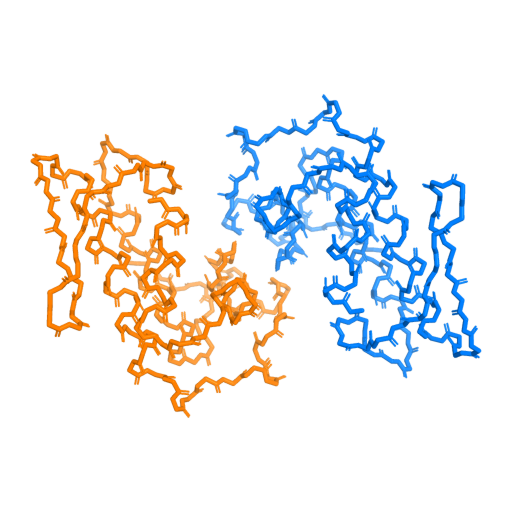6 GLY B C 1
ATOM 1381 O O . GLY B 1 56 ? -14.492 -18.844 -7.641 1 92.94 56 GLY B O 1
ATOM 1382 N N . CYS B 1 57 ? -12.781 -17.578 -8.156 1 93.88 57 CYS B N 1
ATOM 1383 C CA . CYS B 1 57 ? -12.492 -17.188 -6.781 1 93.88 57 CYS B CA 1
ATOM 1384 C C . CYS B 1 57 ? -11.844 -15.805 -6.734 1 93.88 57 CYS B C 1
ATOM 1386 O O . CYS B 1 57 ? -11.516 -15.234 -7.777 1 93.88 57 CYS B O 1
ATOM 1388 N N . ASP B 1 58 ? -11.719 -15.195 -5.582 1 91 58 ASP B N 1
ATOM 1389 C CA . ASP B 1 58 ? -11.125 -13.875 -5.387 1 91 58 ASP B CA 1
ATOM 1390 C C . ASP B 1 58 ? -9.68 -13.984 -4.91 1 91 58 ASP B C 1
ATOM 1392 O O . ASP B 1 58 ? -9.422 -14.32 -3.752 1 91 58 ASP B O 1
ATOM 1396 N N . PRO B 1 59 ? -8.766 -13.641 -5.707 1 92.25 59 PRO B N 1
ATOM 1397 C CA . PRO B 1 59 ? -7.367 -13.875 -5.352 1 92.25 59 PRO B CA 1
ATOM 1398 C C . PRO B 1 59 ? -6.891 -12.992 -4.199 1 92.25 59 PRO B C 1
ATOM 1400 O O . PRO B 1 59 ? -5.863 -13.273 -3.582 1 92.25 59 PRO B O 1
ATOM 1403 N N . LYS B 1 60 ? -7.59 -12 -3.906 1 85.69 60 LYS B N 1
ATOM 1404 C CA . LYS B 1 60 ? -7.133 -11.086 -2.863 1 85.69 60 LYS B CA 1
ATOM 1405 C C . LYS B 1 60 ? -7.762 -11.43 -1.516 1 85.69 60 LYS B C 1
ATOM 1407 O O . LYS B 1 60 ? -7.277 -10.992 -0.469 1 85.69 60 LYS B O 1
ATOM 1412 N N . MET B 1 61 ? -8.805 -12.242 -1.529 1 85.69 61 MET B N 1
ATOM 1413 C CA . MET B 1 61 ? -9.562 -12.422 -0.293 1 85.69 61 MET B CA 1
ATOM 1414 C C . MET B 1 61 ? -9.633 -13.898 0.088 1 85.69 61 MET B C 1
ATOM 1416 O O . MET B 1 61 ? -9.797 -14.234 1.264 1 85.69 61 MET B O 1
ATOM 1420 N N . ASP B 1 62 ? -9.547 -14.734 -0.88 1 93.25 62 ASP B N 1
ATOM 1421 C CA . ASP B 1 62 ? -9.758 -16.156 -0.594 1 93.25 62 ASP B CA 1
ATOM 1422 C C . ASP B 1 62 ? -8.531 -16.766 0.071 1 93.25 62 ASP B C 1
ATOM 1424 O O . ASP B 1 62 ? -7.398 -16.453 -0.303 1 93.25 62 ASP B O 1
ATOM 1428 N N . VAL B 1 63 ? -8.867 -17.594 1.077 1 95.38 63 VAL B N 1
ATOM 1429 C CA . VAL B 1 63 ? -7.812 -18.297 1.802 1 95.38 63 VAL B CA 1
ATOM 1430 C C . VAL B 1 63 ? -7.461 -19.594 1.077 1 95.38 63 VAL B C 1
ATOM 1432 O O . VAL B 1 63 ? -8.352 -20.312 0.614 1 95.38 63 VAL B O 1
ATOM 1435 N N . TYR B 1 64 ? -6.203 -19.859 0.917 1 97.06 64 TYR B N 1
ATOM 1436 C CA . TYR B 1 64 ? -5.75 -21.094 0.27 1 97.06 64 TYR B CA 1
ATOM 1437 C C . TYR B 1 64 ? -4.855 -21.906 1.201 1 97.06 64 TYR B C 1
ATOM 1439 O O . TYR B 1 64 ? -4.492 -21.438 2.283 1 97.06 64 TYR B O 1
ATOM 1447 N N . SER B 1 65 ? -4.613 -23.125 0.817 1 96.38 65 SER B N 1
ATOM 1448 C CA . SER B 1 65 ? -3.795 -24.047 1.609 1 96.38 65 SER B CA 1
ATOM 1449 C C . SER B 1 65 ? -2.367 -24.109 1.075 1 96.38 65 SER B C 1
ATOM 1451 O O . SER B 1 65 ? -2.158 -24.266 -0.13 1 96.38 65 SER B O 1
ATOM 1453 N N . PHE B 1 66 ? -1.449 -23.953 2.002 1 97.19 66 PHE B N 1
ATOM 1454 C CA . PHE B 1 66 ? -0.053 -24.156 1.634 1 97.19 66 PHE B CA 1
ATOM 1455 C C . PHE B 1 66 ? 0.746 -24.688 2.814 1 97.19 66 PHE B C 1
ATOM 1457 O O . PHE B 1 66 ? 0.279 -24.656 3.955 1 97.19 66 PHE B O 1
ATOM 1464 N N . SER B 1 67 ? 1.882 -25.266 2.529 1 96.31 67 SER B N 1
ATOM 1465 C CA . SER B 1 67 ? 2.824 -25.75 3.531 1 96.31 67 SER B CA 1
ATOM 1466 C C . SER B 1 67 ? 4.258 -25.391 3.16 1 96.31 67 SER B C 1
ATOM 1468 O O . SER B 1 67 ? 4.52 -24.922 2.051 1 96.31 67 SER B O 1
ATOM 1470 N N . GLU B 1 68 ? 5.043 -25.453 4.164 1 94.12 68 GLU B N 1
ATOM 1471 C CA . GLU B 1 68 ? 6.48 -25.281 3.975 1 94.12 68 GLU B CA 1
ATOM 1472 C C . GLU B 1 68 ? 7.215 -26.609 4.07 1 94.12 68 GLU B C 1
ATOM 1474 O O . GLU B 1 68 ? 7.09 -27.328 5.066 1 94.12 68 GLU B O 1
ATOM 1479 N N . GLU B 1 69 ? 7.895 -26.969 3.051 1 94 69 GLU B N 1
ATOM 1480 C CA . GLU B 1 69 ? 8.656 -28.219 3 1 94 69 GLU B CA 1
ATOM 1481 C C . GLU B 1 69 ? 10.102 -27.953 2.58 1 94 69 GLU B C 1
ATOM 1483 O O . GLU B 1 69 ? 10.367 -27.578 1.438 1 94 69 GLU B O 1
ATOM 1488 N N . ASN B 1 70 ? 11.078 -28.219 3.482 1 93.19 70 ASN B N 1
ATOM 1489 C CA . ASN B 1 70 ? 12.5 -28.062 3.207 1 93.19 70 ASN B CA 1
ATOM 1490 C C . ASN B 1 70 ? 12.812 -26.656 2.689 1 93.19 70 ASN B C 1
ATOM 1492 O O . ASN B 1 70 ? 13.492 -26.5 1.673 1 93.19 70 ASN B O 1
ATOM 1496 N N . GLY B 1 71 ? 12.188 -25.625 3.174 1 90.38 71 GLY B N 1
ATOM 1497 C CA . GLY B 1 71 ? 12.453 -24.25 2.834 1 90.38 71 GLY B CA 1
ATOM 1498 C C . GLY B 1 71 ? 11.672 -23.766 1.627 1 90.38 71 GLY B C 1
ATOM 1499 O O . GLY B 1 71 ? 11.781 -22.594 1.236 1 90.38 71 GLY B O 1
ATOM 1500 N N . ASP B 1 72 ? 10.93 -24.688 1.146 1 94.56 72 ASP B N 1
ATOM 1501 C CA . ASP B 1 72 ? 10.141 -24.328 -0.026 1 94.56 72 ASP B CA 1
ATOM 1502 C C . ASP B 1 72 ? 8.656 -24.234 0.325 1 94.56 72 ASP B C 1
ATOM 1504 O O . ASP B 1 72 ? 8.203 -24.812 1.315 1 94.56 72 ASP B O 1
ATOM 1508 N N . ILE B 1 73 ? 7.969 -23.484 -0.432 1 97.12 73 ILE B N 1
ATOM 1509 C CA . ILE B 1 73 ? 6.52 -23.359 -0.306 1 97.12 73 ILE B CA 1
ATOM 1510 C C . ILE B 1 73 ? 5.832 -24.359 -1.227 1 97.12 73 ILE B C 1
ATOM 1512 O O . ILE B 1 73 ? 6.176 -24.469 -2.406 1 97.12 73 ILE B O 1
ATOM 1516 N N . VAL B 1 74 ? 4.879 -25.078 -0.653 1 97.69 74 VAL B N 1
ATOM 1517 C CA . VAL B 1 74 ? 4.105 -26.031 -1.438 1 97.69 74 VAL B CA 1
ATOM 1518 C C . VAL B 1 74 ? 2.621 -25.703 -1.348 1 97.69 74 VAL B C 1
ATOM 1520 O O . VAL B 1 74 ? 2.061 -25.625 -0.251 1 97.69 74 VAL B O 1
ATOM 1523 N N . CYS B 1 75 ? 2.057 -25.438 -2.49 1 97.69 75 CYS B N 1
ATOM 1524 C CA . CYS B 1 75 ? 0.625 -25.156 -2.527 1 97.69 75 CYS B CA 1
ATOM 1525 C C . CYS B 1 75 ? -0.184 -26.453 -2.502 1 97.69 75 CYS B C 1
ATOM 1527 O O . CYS B 1 75 ? 0.148 -27.406 -3.201 1 97.69 75 CYS B O 1
ATOM 1529 N N . GLY B 1 76 ? -1.231 -26.406 -1.65 1 95.31 76 GLY B N 1
ATOM 1530 C CA . GLY B 1 76 ? -2.049 -27.594 -1.472 1 95.31 76 GLY B CA 1
ATOM 1531 C C . GLY B 1 76 ? -3.535 -27.328 -1.617 1 95.31 76 GLY B C 1
ATOM 1532 O O . GLY B 1 76 ? -3.934 -26.328 -2.201 1 95.31 76 GLY B O 1
ATOM 1533 N N . GLY B 1 77 ? -4.281 -28.344 -1.167 1 94.25 77 GLY B N 1
ATOM 1534 C CA . GLY B 1 77 ? -5.73 -28.234 -1.2 1 94.25 77 GLY B CA 1
ATOM 1535 C C . GLY B 1 77 ? -6.344 -28.781 -2.477 1 94.25 77 GLY B C 1
ATOM 1536 O O . GLY B 1 77 ? -5.629 -29.047 -3.449 1 94.25 77 GLY B O 1
ATOM 1537 N N . ASP B 1 78 ? -7.773 -28.922 -2.471 1 94.81 78 ASP B N 1
ATOM 1538 C CA . ASP B 1 78 ? -8.477 -29.578 -3.566 1 94.81 78 ASP B CA 1
ATOM 1539 C C . ASP B 1 78 ? -9.234 -28.562 -4.422 1 94.81 78 ASP B C 1
ATOM 1541 O O . ASP B 1 78 ? -9.805 -28.922 -5.453 1 94.81 78 ASP B O 1
ATOM 1545 N N . ASP B 1 79 ? -9.219 -27.297 -4.031 1 96.5 79 ASP B N 1
ATOM 1546 C CA . ASP B 1 79 ? -9.875 -26.266 -4.824 1 96.5 79 ASP B CA 1
ATOM 1547 C C . ASP B 1 79 ? -8.914 -25.672 -5.855 1 96.5 79 ASP B C 1
ATOM 1549 O O . ASP B 1 79 ? -7.953 -25 -5.496 1 96.5 79 ASP B O 1
ATOM 1553 N N . PRO B 1 80 ? -9.203 -25.953 -7.105 1 95.81 80 PRO B N 1
ATOM 1554 C CA . PRO B 1 80 ? -8.242 -25.547 -8.133 1 95.81 80 PRO B CA 1
ATOM 1555 C C . PRO B 1 80 ? -8.055 -24.031 -8.203 1 95.81 80 PRO B C 1
ATOM 1557 O O . PRO B 1 80 ? -6.949 -23.547 -8.469 1 95.81 80 PRO B O 1
ATOM 1560 N N . CYS B 1 81 ? -9.102 -23.359 -8.031 1 96.69 81 CYS B N 1
ATOM 1561 C CA . CYS B 1 81 ? -8.992 -21.906 -8.086 1 96.69 81 CYS B CA 1
ATOM 1562 C C . CYS B 1 81 ? -8.117 -21.375 -6.949 1 96.69 81 CYS B C 1
ATOM 1564 O O . CYS B 1 81 ? -7.242 -20.531 -7.172 1 96.69 81 CYS B O 1
ATOM 1566 N N . LYS B 1 82 ? -8.312 -21.844 -5.75 1 97 82 LYS B N 1
ATOM 1567 C CA . LYS B 1 82 ? -7.52 -21.422 -4.602 1 97 82 LYS B CA 1
ATOM 1568 C C . LYS B 1 82 ? -6.062 -21.844 -4.746 1 97 82 LYS B C 1
ATOM 1570 O O . LYS B 1 82 ? -5.152 -21.125 -4.348 1 97 82 LYS B O 1
ATOM 1575 N N . LYS B 1 83 ? -5.922 -22.984 -5.258 1 97.31 83 LYS B N 1
ATOM 1576 C CA . LYS B 1 83 ? -4.559 -23.453 -5.504 1 97.31 83 LYS B CA 1
ATOM 1577 C C . LYS B 1 83 ? -3.838 -22.531 -6.488 1 97.31 83 LYS B C 1
ATOM 1579 O O . LYS B 1 83 ? -2.635 -22.297 -6.363 1 97.31 83 LYS B O 1
ATOM 1584 N N . GLU B 1 84 ? -4.559 -22.047 -7.492 1 97.56 84 GLU B N 1
ATOM 1585 C CA . GLU B 1 84 ? -3.973 -21.125 -8.461 1 97.56 84 GLU B CA 1
ATOM 1586 C C . GLU B 1 84 ? -3.535 -19.828 -7.793 1 97.56 84 GLU B C 1
ATOM 1588 O O . GLU B 1 84 ? -2.471 -19.281 -8.102 1 97.56 84 GLU B O 1
ATOM 1593 N N . ILE B 1 85 ? -4.34 -19.328 -6.879 1 97.81 85 ILE B N 1
ATOM 1594 C CA . ILE B 1 85 ? -3.955 -18.141 -6.117 1 97.81 85 ILE B CA 1
ATOM 1595 C C . ILE B 1 85 ? -2.646 -18.406 -5.375 1 97.81 85 ILE B C 1
ATOM 1597 O O . ILE B 1 85 ? -1.726 -17.594 -5.418 1 97.81 85 ILE B O 1
ATOM 1601 N N . CYS B 1 86 ? -2.611 -19.531 -4.695 1 98.12 86 CYS B N 1
ATOM 1602 C CA . CYS B 1 86 ? -1.426 -19.938 -3.947 1 98.12 86 CYS B CA 1
ATOM 1603 C C . CYS B 1 86 ? -0.197 -19.969 -4.848 1 98.12 86 CYS B C 1
ATOM 1605 O O . CYS B 1 86 ? 0.867 -19.469 -4.469 1 98.12 86 CYS B O 1
ATOM 1607 N N . GLU B 1 87 ? -0.348 -20.5 -6.016 1 98.12 87 GLU B N 1
ATOM 1608 C CA . GLU B 1 87 ? 0.78 -20.609 -6.934 1 98.12 87 GLU B CA 1
ATOM 1609 C C . GLU B 1 87 ? 1.236 -19.234 -7.414 1 98.12 87 GLU B C 1
ATOM 1611 O O . GLU B 1 87 ? 2.43 -19 -7.617 1 98.12 87 GLU B O 1
ATOM 1616 N N . CYS B 1 88 ? 0.324 -18.328 -7.633 1 98.25 88 CYS B N 1
ATOM 1617 C CA . CYS B 1 88 ? 0.689 -16.953 -7.977 1 98.25 88 CYS B CA 1
ATOM 1618 C C . CYS B 1 88 ? 1.527 -16.312 -6.875 1 98.25 88 CYS B C 1
ATOM 1620 O O . CYS B 1 88 ? 2.566 -15.719 -7.145 1 98.25 88 CYS B O 1
ATOM 1622 N N . ASP B 1 89 ? 1.077 -16.5 -5.645 1 98.06 89 ASP B N 1
ATOM 1623 C CA . ASP B 1 89 ? 1.762 -15.906 -4.496 1 98.06 89 ASP B CA 1
ATOM 1624 C C . ASP B 1 89 ? 3.129 -16.547 -4.281 1 98.06 89 ASP B C 1
ATOM 1626 O O . ASP B 1 89 ? 4.113 -15.859 -4.012 1 98.06 89 ASP B O 1
ATOM 1630 N N . ARG B 1 90 ? 3.172 -17.859 -4.383 1 98.5 90 ARG B N 1
ATOM 1631 C CA . ARG B 1 90 ? 4.438 -18.578 -4.27 1 98.5 90 ARG B CA 1
ATOM 1632 C C . ARG B 1 90 ? 5.445 -18.094 -5.297 1 98.5 90 ARG B C 1
ATOM 1634 O O . ARG B 1 90 ? 6.602 -17.812 -4.961 1 98.5 90 ARG B O 1
ATOM 1641 N N . ALA B 1 91 ? 5.008 -17.984 -6.508 1 98.31 91 ALA B N 1
ATOM 1642 C CA . ALA B 1 91 ? 5.891 -17.531 -7.582 1 98.31 91 ALA B CA 1
ATOM 1643 C C . ALA B 1 91 ? 6.414 -16.125 -7.309 1 98.31 91 ALA B C 1
ATOM 1645 O O . ALA B 1 91 ? 7.59 -15.836 -7.539 1 98.31 91 ALA B O 1
ATOM 1646 N N . ALA B 1 92 ? 5.535 -15.266 -6.91 1 98.56 92 ALA B N 1
ATOM 1647 C CA . ALA B 1 92 ? 5.941 -13.898 -6.602 1 98.56 92 ALA B CA 1
ATOM 1648 C C . ALA B 1 92 ? 6.949 -13.875 -5.453 1 98.56 92 ALA B C 1
ATOM 1650 O O . ALA B 1 92 ? 7.945 -13.148 -5.512 1 98.56 92 ALA B O 1
ATOM 1651 N N . ALA B 1 93 ? 6.723 -14.633 -4.395 1 98.44 93 ALA B N 1
ATOM 1652 C CA . ALA B 1 93 ? 7.633 -14.68 -3.256 1 98.44 93 ALA B CA 1
ATOM 1653 C C . ALA B 1 93 ? 9.016 -15.156 -3.68 1 98.44 93 ALA B C 1
ATOM 1655 O O . ALA B 1 93 ? 10.031 -14.602 -3.252 1 98.44 93 ALA B O 1
ATOM 1656 N N . ILE B 1 94 ? 9.062 -16.172 -4.48 1 98.5 94 ILE B N 1
ATOM 1657 C CA . ILE B 1 94 ? 10.328 -16.688 -4.996 1 98.5 94 ILE B CA 1
ATOM 1658 C C . ILE B 1 94 ? 11 -15.609 -5.852 1 98.5 94 ILE B C 1
ATOM 1660 O O . ILE B 1 94 ? 12.219 -15.414 -5.762 1 98.5 94 ILE B O 1
ATOM 1664 N N . CYS B 1 95 ? 10.227 -14.984 -6.652 1 98.75 95 CYS B N 1
ATOM 1665 C CA . CYS B 1 95 ? 10.758 -13.914 -7.492 1 98.75 95 CYS B CA 1
ATOM 1666 C C . CYS B 1 95 ? 11.391 -12.82 -6.641 1 98.75 95 CYS B C 1
ATOM 1668 O O . CYS B 1 95 ? 12.484 -12.336 -6.961 1 98.75 95 CYS B O 1
ATOM 1670 N N . PHE B 1 96 ? 10.719 -12.398 -5.586 1 98.69 96 PHE B N 1
ATOM 1671 C CA . PHE B 1 96 ? 11.281 -11.414 -4.668 1 98.69 96 PHE B CA 1
ATOM 1672 C C . PHE B 1 96 ? 12.617 -11.898 -4.105 1 98.69 96 PHE B C 1
ATOM 1674 O O . PHE B 1 96 ? 13.594 -11.148 -4.074 1 98.69 96 PHE B O 1
ATOM 1681 N N . ARG B 1 97 ? 12.625 -13.141 -3.68 1 98.31 97 ARG B N 1
ATOM 1682 C CA . ARG B 1 97 ? 13.852 -13.719 -3.143 1 98.31 97 ARG B CA 1
ATOM 1683 C C . ARG B 1 97 ? 14.984 -13.656 -4.164 1 98.31 97 ARG B C 1
ATOM 1685 O O . ARG B 1 97 ? 16.109 -13.258 -3.832 1 98.31 97 ARG B O 1
ATOM 1692 N N . ASP B 1 98 ? 14.688 -13.977 -5.352 1 98.5 98 ASP B N 1
ATOM 1693 C CA . ASP B 1 98 ? 15.703 -14.086 -6.395 1 98.5 98 ASP B CA 1
ATOM 1694 C C . ASP B 1 98 ? 16.203 -12.703 -6.824 1 98.5 98 ASP B C 1
ATOM 1696 O O . ASP B 1 98 ? 17.219 -12.586 -7.516 1 98.5 98 ASP B O 1
ATOM 1700 N N . ASN B 1 99 ? 15.5 -11.648 -6.477 1 98.44 99 ASN B N 1
ATOM 1701 C CA . ASN B 1 99 ? 15.883 -10.305 -6.902 1 98.44 99 ASN B CA 1
ATOM 1702 C C . ASN B 1 99 ? 16.219 -9.414 -5.711 1 98.44 99 ASN B C 1
ATOM 1704 O O . ASN B 1 99 ? 16.109 -8.188 -5.797 1 98.44 99 ASN B O 1
ATOM 1708 N N . LEU B 1 100 ? 16.578 -9.992 -4.602 1 98 100 LEU B N 1
ATOM 1709 C CA . LEU B 1 100 ? 16.969 -9.258 -3.404 1 98 100 LEU B CA 1
ATOM 1710 C C . LEU B 1 100 ? 18.141 -8.328 -3.697 1 98 100 LEU B C 1
ATOM 1712 O O . LEU B 1 100 ? 18.203 -7.211 -3.178 1 98 100 LEU B O 1
ATOM 1716 N N . ASN B 1 101 ? 18.984 -8.727 -4.594 1 96.62 101 ASN B N 1
ATOM 1717 C CA . ASN B 1 101 ? 20.234 -8 -4.832 1 96.62 101 ASN B CA 1
ATOM 1718 C C . ASN B 1 101 ? 20 -6.758 -5.688 1 96.62 101 ASN B C 1
ATOM 1720 O O . ASN B 1 101 ? 20.859 -5.871 -5.746 1 96.62 101 ASN B O 1
ATOM 1724 N N . THR B 1 102 ? 18.891 -6.672 -6.352 1 95.12 102 THR B N 1
ATOM 1725 C CA . THR B 1 102 ? 18.625 -5.531 -7.223 1 95.12 102 THR B CA 1
ATOM 1726 C C . THR B 1 102 ? 17.578 -4.621 -6.598 1 95.12 102 THR B C 1
ATOM 1728 O O . THR B 1 102 ? 17.234 -3.582 -7.168 1 95.12 102 THR B O 1
ATOM 1731 N N . TYR B 1 103 ? 17 -5.059 -5.438 1 96.06 103 TYR B N 1
ATOM 1732 C CA . TYR B 1 103 ? 16.031 -4.258 -4.699 1 96.06 103 TYR B CA 1
ATOM 1733 C C . TYR B 1 103 ? 16.609 -2.895 -4.336 1 96.06 103 TYR B C 1
ATOM 1735 O O . TYR B 1 103 ? 17.672 -2.809 -3.73 1 96.06 103 TYR B O 1
ATOM 1743 N N . ASN B 1 104 ? 15.867 -1.795 -4.77 1 95.5 104 ASN B N 1
ATOM 1744 C CA . ASN B 1 104 ? 16.328 -0.427 -4.559 1 95.5 104 ASN B CA 1
ATOM 1745 C C . ASN B 1 104 ? 15.289 0.413 -3.826 1 95.5 104 ASN B C 1
ATOM 1747 O O . ASN B 1 104 ? 14.531 1.149 -4.453 1 95.5 104 ASN B O 1
ATOM 1751 N N . ASP B 1 105 ? 15.359 0.389 -2.557 1 90.38 105 ASP B N 1
ATOM 1752 C CA . ASP B 1 105 ? 14.352 1.091 -1.764 1 90.38 105 ASP B CA 1
ATOM 1753 C C . ASP B 1 105 ? 14.555 2.604 -1.834 1 90.38 105 ASP B C 1
ATOM 1755 O O . ASP B 1 105 ? 13.594 3.369 -1.732 1 90.38 105 ASP B O 1
ATOM 1759 N N . LYS B 1 106 ? 15.836 3.076 -1.974 1 89.56 106 LYS B N 1
ATOM 1760 C CA . LYS B 1 106 ? 16.094 4.508 -2.057 1 89.56 106 LYS B CA 1
ATOM 1761 C C . LYS B 1 106 ? 15.391 5.133 -3.252 1 89.56 106 LYS B C 1
ATOM 1763 O O . LYS B 1 106 ? 14.859 6.242 -3.158 1 89.56 106 LYS B O 1
ATOM 1768 N N . LYS B 1 107 ? 15.234 4.324 -4.262 1 93.38 107 LYS B N 1
ATOM 1769 C CA . LYS B 1 107 ? 14.719 4.879 -5.512 1 93.38 107 LYS B CA 1
ATOM 1770 C C . LYS B 1 107 ? 13.234 4.57 -5.68 1 93.38 107 LYS B C 1
ATOM 1772 O O . LYS B 1 107 ? 12.477 5.398 -6.188 1 93.38 107 LYS B O 1
ATOM 1777 N N . TYR B 1 108 ? 12.773 3.436 -5.312 1 95 108 TYR B N 1
ATOM 1778 C CA . TYR B 1 108 ? 11.453 3.016 -5.77 1 95 108 TYR B CA 1
ATOM 1779 C C . TYR B 1 108 ? 10.516 2.773 -4.594 1 95 108 TYR B C 1
ATOM 1781 O O . TYR B 1 108 ? 9.359 2.396 -4.777 1 95 108 TYR B O 1
ATOM 1789 N N . TRP B 1 109 ? 10.984 2.916 -3.361 1 90.19 109 TRP B N 1
ATOM 1790 C CA . TRP B 1 109 ? 10.07 2.912 -2.219 1 90.19 109 TRP B CA 1
ATOM 1791 C C . TRP B 1 109 ? 9.211 4.172 -2.203 1 90.19 109 TRP B C 1
ATOM 1793 O O . TRP B 1 109 ? 9.711 5.273 -2.443 1 90.19 109 TRP B O 1
ATOM 1803 N N . ALA B 1 110 ? 7.918 4.055 -1.91 1 86 110 ALA B N 1
ATOM 1804 C CA . ALA B 1 110 ? 6.969 5.164 -1.911 1 86 110 ALA B CA 1
ATOM 1805 C C . ALA B 1 110 ? 7.031 5.941 -3.223 1 86 110 ALA B C 1
ATOM 1807 O O . ALA B 1 110 ? 7.109 7.172 -3.219 1 86 110 ALA B O 1
ATOM 1808 N N . PHE B 1 111 ? 7.16 5.289 -4.355 1 87.81 111 PHE B N 1
ATOM 1809 C CA . PHE B 1 111 ? 7.414 5.82 -5.691 1 87.81 111 PHE B CA 1
ATOM 1810 C C . PHE B 1 111 ? 6.258 6.695 -6.152 1 87.81 111 PHE B C 1
ATOM 1812 O O . PHE B 1 111 ? 6.469 7.73 -6.785 1 87.81 111 PHE B O 1
ATOM 1819 N N . GLY B 1 112 ? 4.965 6.387 -5.762 1 83 112 GLY B N 1
ATOM 1820 C CA . GLY B 1 112 ? 3.787 7.188 -6.051 1 83 112 GLY B CA 1
ATOM 1821 C C . GLY B 1 112 ? 3.189 6.902 -7.414 1 83 112 GLY B C 1
ATOM 1822 O O . GLY B 1 112 ? 3.918 6.762 -8.398 1 83 112 GLY B O 1
ATOM 1823 N N . ALA B 1 113 ? 1.947 6.867 -7.48 1 87.31 113 ALA B N 1
ATOM 1824 C CA . ALA B 1 113 ? 1.207 6.535 -8.695 1 87.31 113 ALA B CA 1
ATOM 1825 C C . ALA B 1 113 ? 1.416 7.594 -9.773 1 87.31 113 ALA B C 1
ATOM 1827 O O . ALA B 1 113 ? 1.352 7.297 -10.969 1 87.31 113 ALA B O 1
ATOM 1828 N N . LYS B 1 114 ? 1.73 8.82 -9.359 1 84 114 LYS B N 1
ATOM 1829 C CA . LYS B 1 114 ? 1.92 9.906 -10.312 1 84 114 LYS B CA 1
ATOM 1830 C C . LYS B 1 114 ? 3.111 9.633 -11.227 1 84 114 LYS B C 1
ATOM 1832 O O . LYS B 1 114 ? 3.186 10.164 -12.336 1 84 114 LYS B O 1
ATOM 1837 N N . ASN B 1 115 ? 4.039 8.883 -10.812 1 90.62 115 ASN B N 1
ATOM 1838 C CA . ASN B 1 115 ? 5.234 8.547 -11.578 1 90.62 115 ASN B CA 1
ATOM 1839 C C . ASN B 1 115 ? 5.012 7.316 -12.453 1 90.62 115 ASN B C 1
ATOM 1841 O O . ASN B 1 115 ? 5.941 6.832 -13.094 1 90.62 115 ASN B O 1
ATOM 1845 N N . CYS B 1 116 ? 3.854 6.793 -12.484 1 93.25 116 CYS B N 1
ATOM 1846 C CA . CYS B 1 116 ? 3.473 5.59 -13.219 1 93.25 116 CYS B CA 1
ATOM 1847 C C . CYS B 1 116 ? 2.354 5.887 -14.211 1 93.25 116 CYS B C 1
ATOM 1849 O O . CYS B 1 116 ? 1.219 5.441 -14.023 1 93.25 116 CYS B O 1
ATOM 1851 N N . PRO B 1 117 ? 2.682 6.531 -15.328 1 89.38 117 PRO B N 1
ATOM 1852 C CA . PRO B 1 117 ? 1.64 6.922 -16.281 1 89.38 117 PRO B CA 1
ATOM 1853 C C . PRO B 1 117 ? 0.886 5.723 -16.859 1 89.38 117 PRO B C 1
ATOM 1855 O O . PRO B 1 117 ? 1.505 4.734 -17.266 1 89.38 117 PRO B O 1
ATOM 1858 N N . GLN B 1 118 ? -0.434 5.863 -16.891 1 87.06 118 GLN B N 1
ATOM 1859 C CA . GLN B 1 118 ? -1.296 4.781 -17.359 1 87.06 118 GLN B CA 1
ATOM 1860 C C . GLN B 1 118 ? -1.029 4.449 -18.812 1 87.06 118 GLN B C 1
ATOM 1862 O O . GLN B 1 118 ? -1.099 3.287 -19.219 1 87.06 118 GLN B O 1
ATOM 1867 N N . GLU B 1 119 ? -0.696 5.461 -19.578 1 87.81 119 GLU B N 1
ATOM 1868 C CA . GLU B 1 119 ? -0.496 5.301 -21.016 1 87.81 119 GLU B CA 1
ATOM 1869 C C . GLU B 1 119 ? 0.675 4.367 -21.312 1 87.81 119 GLU B C 1
ATOM 1871 O O . GLU B 1 119 ? 0.787 3.83 -22.406 1 87.81 119 GLU B O 1
ATOM 1876 N N . GLU B 1 120 ? 1.577 4.133 -20.359 1 91.25 120 GLU B N 1
ATOM 1877 C CA . GLU B 1 120 ? 2.766 3.311 -20.562 1 91.25 120 GLU B CA 1
ATOM 1878 C C . GLU B 1 120 ? 2.555 1.898 -20.016 1 91.25 120 GLU B C 1
ATOM 1880 O O . GLU B 1 120 ? 3.48 1.084 -20.031 1 91.25 120 GLU B O 1
ATOM 1885 N N . SER B 1 121 ? 1.374 1.64 -19.609 1 92.12 121 SER B N 1
ATOM 1886 C CA . SER B 1 121 ? 1.114 0.372 -18.922 1 92.12 121 SER B CA 1
ATOM 1887 C C . SER B 1 121 ? 1.374 -0.811 -19.859 1 92.12 121 SER B C 1
ATOM 1889 O O . SER B 1 121 ? 1.026 -0.769 -21.031 1 92.12 121 SER B O 1
ATOM 1891 N N . GLU B 1 122 ? 2.023 -1.77 -19.297 1 90.75 122 GLU B N 1
ATOM 1892 C CA . GLU B 1 122 ? 2.266 -3.025 -20 1 90.75 122 GLU B CA 1
ATOM 1893 C C . GLU B 1 122 ? 1.065 -3.963 -19.891 1 90.75 122 GLU B C 1
ATOM 1895 O O . GLU B 1 122 ? 0.42 -4.027 -18.844 1 90.75 122 GLU B O 1
ATOM 1900 N N . ALA B 1 123 ? 0.806 -4.695 -21.016 1 91.5 123 ALA B N 1
ATOM 1901 C CA . ALA B 1 123 ? -0.306 -5.645 -20.984 1 91.5 123 ALA B CA 1
ATOM 1902 C C . ALA B 1 123 ? 0.143 -7.004 -20.469 1 91.5 123 ALA B C 1
ATOM 1904 O O . ALA B 1 123 ? 1.284 -7.418 -20.688 1 91.5 123 ALA B O 1
ATOM 1905 N N . CYS B 1 124 ? -0.825 -7.566 -19.812 1 93.5 124 CYS B N 1
ATOM 1906 C CA . CYS B 1 124 ? -0.605 -8.953 -19.406 1 93.5 124 CYS B CA 1
ATOM 1907 C C . CYS B 1 124 ? -0.773 -9.891 -20.594 1 93.5 124 CYS B C 1
ATOM 1909 O O . CYS B 1 124 ? -1.621 -9.664 -21.469 1 93.5 124 CYS B O 1
#